Protein AF-A0A9D6BQP0-F1 (afdb_monomer)

Radius of gyration: 27.24 Å; Cα contacts (8 Å, |Δi|>4): 243; chains: 1; bounding box: 82×54×61 Å

Solvent-accessible surface area (backbone atoms only — not comparable to full-atom values): 13030 Å² total; per-residue (Å²): 131,87,81,74,85,65,54,72,86,60,89,48,56,42,40,20,53,90,52,74,87,49,50,64,29,46,50,52,30,48,48,59,53,42,71,34,94,54,38,50,67,40,84,33,81,49,87,80,37,71,16,39,50,41,82,32,53,58,87,70,52,87,66,64,72,87,48,62,61,48,67,49,75,45,68,48,78,86,73,58,31,72,69,35,32,39,38,40,36,50,47,44,93,55,88,79,50,66,56,40,48,20,45,51,44,39,29,44,47,38,43,67,74,68,48,70,73,42,91,47,84,78,38,53,41,22,85,80,80,62,82,84,54,77,83,71,62,82,35,73,66,57,49,49,55,48,35,71,68,40,63,51,71,75,59,57,55,59,73,71,66,66,94,66,80,86,68,84,77,78,83,73,83,89,75,88,81,90,84,83,89,82,86,83,89,77,92,82,90,79,89,77,88,85,79,89,83,91,81,89,79,90,130

Structure (mmCIF, N/CA/C/O backbone):
data_AF-A0A9D6BQP0-F1
#
_entry.id   AF-A0A9D6BQP0-F1
#
loop_
_atom_site.group_PDB
_atom_site.id
_atom_site.type_symbol
_atom_site.label_atom_id
_atom_site.label_alt_id
_atom_site.label_comp_id
_atom_site.label_asym_id
_atom_site.label_entity_id
_atom_site.label_seq_id
_atom_site.pdbx_PDB_ins_code
_atom_site.Cartn_x
_atom_site.Cartn_y
_atom_site.Cartn_z
_atom_site.occupancy
_atom_site.B_iso_or_equiv
_atom_site.auth_seq_id
_atom_site.auth_comp_id
_atom_site.auth_asym_id
_atom_site.auth_atom_id
_atom_site.pdbx_PDB_model_num
ATOM 1 N N . MET A 1 1 ? -21.774 -9.519 3.325 1.00 36.41 1 MET A N 1
ATOM 2 C CA . MET A 1 1 ? -21.492 -10.398 4.486 1.00 36.41 1 MET A CA 1
ATOM 3 C C . MET A 1 1 ? -21.074 -9.497 5.638 1.00 36.41 1 MET A C 1
ATOM 5 O O . MET A 1 1 ? -20.366 -8.543 5.372 1.00 36.41 1 MET A O 1
ATOM 9 N N . ARG A 1 2 ? -21.551 -9.704 6.875 1.00 36.09 2 ARG A N 1
ATOM 10 C CA . ARG A 1 2 ? -21.072 -8.901 8.017 1.00 36.09 2 ARG A CA 1
ATOM 11 C C . ARG A 1 2 ? -19.713 -9.449 8.445 1.00 36.09 2 ARG A C 1
ATOM 13 O O . ARG A 1 2 ? -19.653 -10.605 8.865 1.00 36.09 2 ARG A O 1
ATOM 20 N N . GLN A 1 3 ? -18.660 -8.651 8.298 1.00 45.66 3 GLN A N 1
ATOM 21 C CA . GLN A 1 3 ? -17.335 -8.990 8.807 1.00 45.66 3 GLN A CA 1
ATOM 22 C C . GLN A 1 3 ? -17.417 -9.154 10.331 1.00 45.66 3 GLN A C 1
ATOM 24 O O . GLN A 1 3 ? -18.102 -8.396 11.022 1.00 45.66 3 GLN A O 1
ATOM 29 N N . LYS A 1 4 ? -16.785 -10.204 10.858 1.00 39.19 4 LYS A N 1
ATOM 30 C CA . LYS A 1 4 ? -16.608 -10.343 12.305 1.00 39.19 4 LYS A CA 1
ATOM 31 C C . LYS A 1 4 ? -15.439 -9.441 12.701 1.00 39.19 4 LYS A C 1
ATOM 33 O O . LYS A 1 4 ? -14.438 -9.473 11.989 1.00 39.19 4 LYS A O 1
ATOM 38 N N . PRO A 1 5 ? -15.541 -8.674 13.799 1.00 43.59 5 PRO A N 1
ATOM 39 C CA . PRO A 1 5 ? -14.465 -7.789 14.217 1.00 43.59 5 PRO A CA 1
ATOM 40 C C . PRO A 1 5 ? -13.184 -8.602 14.418 1.00 43.59 5 PRO A C 1
ATOM 42 O O . PRO A 1 5 ? -13.159 -9.573 15.180 1.00 43.59 5 PRO A O 1
ATOM 45 N N . LEU A 1 6 ? -12.143 -8.220 13.685 1.00 45.75 6 LEU A N 1
ATOM 46 C CA . LEU A 1 6 ? -10.784 -8.688 13.900 1.00 45.75 6 LEU A CA 1
ATOM 47 C C . LEU A 1 6 ? -10.300 -8.087 15.215 1.00 45.75 6 LEU A C 1
ATOM 49 O O . LEU A 1 6 ? -10.190 -6.872 15.354 1.00 45.75 6 LEU A O 1
ATOM 53 N N . TYR A 1 7 ? -10.043 -8.939 16.203 1.00 45.56 7 TYR A N 1
ATOM 54 C CA . TYR A 1 7 ? -9.467 -8.489 17.462 1.00 45.56 7 TYR A CA 1
ATOM 55 C C . TYR A 1 7 ? -7.961 -8.337 17.268 1.00 45.56 7 TYR A C 1
ATOM 57 O O . TYR A 1 7 ? -7.192 -9.294 17.385 1.00 45.56 7 TYR A O 1
ATOM 65 N N . TRP A 1 8 ? -7.551 -7.114 16.952 1.00 47.66 8 TRP A N 1
ATOM 66 C CA . TRP A 1 8 ? -6.160 -6.695 16.968 1.00 47.66 8 TRP A CA 1
ATOM 67 C C . TRP A 1 8 ? -5.658 -6.702 18.413 1.00 47.66 8 TRP A C 1
ATOM 69 O O . TRP A 1 8 ? -5.859 -5.760 19.171 1.00 47.66 8 TRP A O 1
ATOM 79 N N . ALA A 1 9 ? -5.014 -7.796 18.826 1.00 40.88 9 ALA A N 1
ATOM 80 C CA . ALA A 1 9 ? -4.369 -7.878 20.139 1.00 40.88 9 ALA A CA 1
ATOM 81 C C . ALA A 1 9 ? -3.127 -6.967 20.242 1.00 40.88 9 ALA A C 1
ATOM 83 O O . ALA A 1 9 ? -2.584 -6.775 21.330 1.00 40.88 9 ALA A O 1
ATOM 84 N N . GLN A 1 10 ? -2.667 -6.415 19.116 1.00 44.94 10 GLN A N 1
ATOM 85 C CA . GLN A 1 10 ? -1.443 -5.639 19.020 1.00 44.94 10 GLN A CA 1
ATOM 86 C C . GLN A 1 10 ? -1.770 -4.186 18.661 1.00 44.94 10 GLN A C 1
ATOM 88 O O . GLN A 1 10 ? -2.203 -3.895 17.553 1.00 44.94 10 GLN A O 1
ATOM 93 N N . GLN A 1 11 ? -1.515 -3.274 19.602 1.00 51.38 11 GLN A N 1
ATOM 94 C CA . GLN A 1 11 ? -1.725 -1.821 19.465 1.00 51.38 11 GLN A CA 1
ATOM 95 C C . GLN A 1 11 ? -0.780 -1.147 18.448 1.00 51.38 11 GLN A C 1
ATOM 97 O O . GLN A 1 11 ? -0.804 0.066 18.282 1.00 51.38 11 GLN A O 1
ATOM 102 N N . SER A 1 12 ? 0.089 -1.912 17.785 1.00 57.22 12 SER A N 1
ATOM 103 C CA . SER A 1 12 ? 0.975 -1.409 16.738 1.00 57.22 12 SER A CA 1
ATOM 104 C C . SER A 1 12 ? 1.341 -2.528 15.772 1.00 57.22 12 SER A C 1
ATOM 106 O O . SER A 1 12 ? 1.906 -3.542 16.191 1.00 57.22 12 SER A O 1
ATOM 108 N N . VAL A 1 13 ? 1.085 -2.329 14.483 1.00 59.66 13 VAL A N 1
ATOM 109 C CA . VAL A 1 13 ? 1.572 -3.227 13.432 1.00 59.66 13 VAL A CA 1
ATOM 110 C C . VAL A 1 13 ? 2.983 -2.793 13.066 1.00 59.66 13 VAL A C 1
ATOM 112 O O . VAL A 1 13 ? 3.171 -1.702 12.533 1.00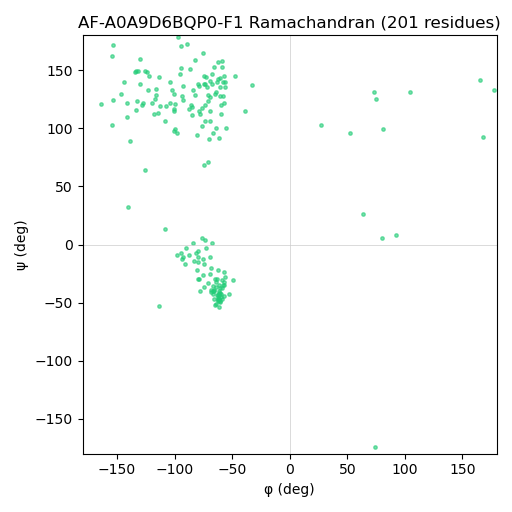 59.66 13 VAL A O 1
ATOM 115 N N . GLY A 1 14 ? 3.965 -3.633 13.401 1.00 62.97 14 GLY A N 1
ATOM 116 C CA . GLY A 1 14 ? 5.339 -3.490 12.927 1.00 62.97 14 GLY A CA 1
ATOM 117 C C . GLY A 1 14 ? 5.477 -4.034 11.515 1.00 62.97 14 GLY A C 1
ATOM 118 O O . GLY A 1 14 ? 4.909 -5.083 11.251 1.00 62.97 14 GLY A O 1
ATOM 119 N N . ILE A 1 15 ? 6.200 -3.369 10.613 1.00 68.50 15 ILE A N 1
ATOM 120 C CA . ILE A 1 15 ? 6.499 -3.887 9.265 1.00 68.50 15 ILE A CA 1
ATOM 121 C C . ILE A 1 15 ? 7.999 -3.768 9.018 1.00 68.50 15 ILE A C 1
ATOM 123 O O . ILE A 1 15 ? 8.577 -2.744 9.369 1.00 68.50 15 ILE A O 1
ATOM 127 N N . ALA A 1 16 ? 8.609 -4.795 8.420 1.00 68.12 16 ALA A N 1
ATOM 128 C CA . ALA A 1 16 ? 10.025 -4.807 8.061 1.00 68.12 16 ALA A CA 1
ATOM 129 C C . ALA A 1 16 ? 10.243 -5.091 6.568 1.00 68.12 16 ALA A C 1
ATOM 131 O O . ALA A 1 16 ? 9.507 -5.858 5.941 1.00 68.12 16 ALA A O 1
ATOM 132 N N . THR A 1 17 ? 11.307 -4.507 6.018 1.00 71.81 17 THR A N 1
ATOM 133 C CA . THR A 1 17 ? 11.851 -4.840 4.696 1.00 71.81 17 THR A CA 1
ATOM 134 C C . THR A 1 17 ? 13.373 -4.749 4.720 1.00 71.81 17 THR A C 1
ATOM 136 O O . THR A 1 17 ? 13.948 -3.842 5.326 1.00 71.81 17 THR A O 1
ATOM 139 N N . GLU A 1 18 ? 14.027 -5.695 4.052 1.00 75.19 18 GLU A N 1
ATOM 140 C CA . GLU A 1 18 ? 15.486 -5.735 3.893 1.00 75.19 18 GLU A CA 1
ATOM 141 C C . GLU A 1 18 ? 15.942 -5.075 2.581 1.00 75.19 18 GLU A C 1
ATOM 143 O O . GLU A 1 18 ? 17.135 -4.890 2.361 1.00 75.19 18 GLU A O 1
ATOM 148 N N . GLN A 1 19 ? 15.004 -4.695 1.709 1.00 81.94 19 GLN A N 1
ATOM 149 C CA . GLN A 1 19 ? 15.291 -4.198 0.365 1.00 81.94 19 GLN A CA 1
ATOM 150 C C . GLN A 1 19 ? 15.216 -2.673 0.335 1.00 81.94 19 GLN A C 1
ATOM 152 O O . GLN A 1 19 ? 14.153 -2.091 0.556 1.00 81.94 19 GLN A O 1
ATOM 157 N N . ASP A 1 20 ? 16.347 -2.028 0.044 1.00 85.62 20 ASP A N 1
ATOM 158 C CA . ASP A 1 20 ? 16.484 -0.567 0.092 1.00 85.62 20 ASP A CA 1
ATOM 159 C C . ASP A 1 20 ? 15.492 0.165 -0.822 1.00 85.62 20 ASP A C 1
ATOM 161 O O . ASP A 1 20 ? 14.954 1.202 -0.434 1.00 85.62 20 ASP A O 1
ATOM 165 N N . GLU A 1 21 ? 15.178 -0.417 -1.984 1.00 89.31 21 GLU A N 1
ATOM 166 C CA . GLU A 1 21 ? 14.228 0.125 -2.966 1.00 89.31 21 GLU A CA 1
ATOM 167 C C . GLU A 1 21 ? 12.819 0.330 -2.389 1.00 89.31 21 GLU A C 1
ATOM 169 O O . GLU A 1 21 ? 12.116 1.258 -2.782 1.00 89.31 21 GLU A O 1
ATOM 174 N N . LEU A 1 22 ? 12.415 -0.499 -1.420 1.00 91.56 22 LEU A N 1
ATOM 175 C CA . LEU A 1 22 ? 11.091 -0.426 -0.809 1.00 91.56 22 LEU A CA 1
ATOM 176 C C . LEU A 1 22 ? 11.045 0.480 0.420 1.00 91.56 22 LEU A C 1
ATOM 178 O O . LEU A 1 22 ? 9.959 0.879 0.825 1.00 91.56 22 LEU A O 1
ATOM 182 N N . LYS A 1 23 ? 12.187 0.828 1.028 1.00 91.19 23 LYS A N 1
ATOM 183 C CA . LYS A 1 23 ? 12.209 1.539 2.318 1.00 91.19 23 LYS A CA 1
ATOM 184 C C . LYS A 1 23 ? 11.525 2.901 2.237 1.00 91.19 23 LYS A C 1
ATOM 186 O O . LYS A 1 23 ? 10.624 3.191 3.019 1.00 91.19 23 LYS A O 1
ATOM 191 N N . ALA A 1 24 ? 11.946 3.732 1.290 1.00 94.06 24 ALA A N 1
ATOM 192 C CA . ALA A 1 24 ? 11.405 5.077 1.138 1.00 94.06 24 ALA A CA 1
ATOM 193 C C . ALA A 1 24 ? 9.902 5.092 0.772 1.00 94.06 24 ALA A C 1
ATOM 195 O O . ALA A 1 24 ? 9.149 5.754 1.488 1.00 94.06 24 ALA A O 1
ATOM 196 N N . PRO A 1 25 ? 9.419 4.360 -0.256 1.00 95.88 25 PRO A N 1
ATOM 197 C CA . PRO A 1 25 ? 7.989 4.349 -0.577 1.00 95.88 25 PRO A CA 1
ATOM 198 C C . PRO A 1 25 ? 7.136 3.693 0.521 1.00 95.88 25 PRO A C 1
ATOM 200 O O . PRO A 1 25 ? 6.051 4.190 0.814 1.00 95.88 25 PRO A O 1
ATOM 203 N N . LEU A 1 26 ? 7.633 2.644 1.193 1.00 94.00 26 LEU A N 1
ATOM 204 C CA . LEU A 1 26 ? 6.944 2.032 2.335 1.00 94.00 26 LEU A CA 1
ATOM 205 C C . LEU A 1 26 ? 6.790 3.013 3.499 1.00 94.00 26 LEU A C 1
ATOM 207 O O . LEU A 1 26 ? 5.727 3.077 4.109 1.00 94.00 26 LEU A O 1
ATOM 211 N N . TRP A 1 27 ? 7.841 3.778 3.809 1.00 93.31 27 TRP A N 1
ATOM 212 C CA . TRP A 1 27 ? 7.778 4.802 4.849 1.00 93.31 27 TRP A CA 1
ATOM 213 C C . TRP A 1 27 ? 6.690 5.833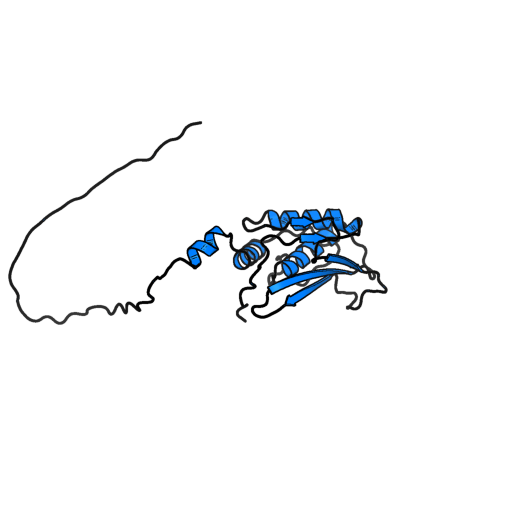 4.546 1.00 93.31 27 TRP A C 1
ATOM 215 O O . TRP A 1 27 ? 5.884 6.115 5.428 1.00 93.31 27 TRP A O 1
ATOM 225 N N . VAL A 1 28 ? 6.628 6.347 3.312 1.00 95.81 28 VAL A N 1
ATOM 226 C CA . VAL A 1 28 ? 5.592 7.312 2.904 1.00 95.81 28 VAL A CA 1
ATOM 227 C C . VAL A 1 28 ? 4.196 6.703 3.024 1.00 95.81 28 VAL A C 1
ATOM 229 O O . VAL A 1 28 ? 3.331 7.307 3.647 1.00 95.81 28 VAL A O 1
ATOM 232 N N . ALA A 1 29 ? 3.990 5.482 2.526 1.00 95.69 29 ALA A N 1
ATOM 233 C CA . ALA A 1 29 ? 2.699 4.805 2.627 1.00 95.69 29 ALA A CA 1
ATOM 234 C C . ALA A 1 29 ? 2.252 4.588 4.091 1.00 95.69 29 ALA A C 1
ATOM 236 O O . ALA A 1 29 ? 1.079 4.752 4.419 1.00 95.69 29 ALA A O 1
ATOM 237 N N . ILE A 1 30 ? 3.186 4.275 4.997 1.00 92.44 30 ILE A N 1
ATOM 238 C CA . ILE A 1 30 ? 2.909 4.183 6.439 1.00 92.44 30 ILE A CA 1
ATOM 239 C C . ILE A 1 30 ? 2.548 5.545 7.035 1.00 92.44 30 ILE A C 1
ATOM 241 O O . ILE A 1 30 ? 1.662 5.608 7.886 1.00 92.44 30 ILE A O 1
ATOM 245 N N . GLN A 1 31 ? 3.224 6.624 6.623 1.00 94.25 31 GLN A N 1
ATOM 246 C CA . GLN A 1 31 ? 2.888 7.965 7.104 1.00 94.25 31 GLN A CA 1
ATOM 247 C C . GLN A 1 31 ? 1.451 8.337 6.741 1.00 94.25 31 GLN A C 1
ATOM 249 O O . GLN A 1 31 ? 0.741 8.816 7.614 1.00 94.25 31 GLN A O 1
ATOM 254 N N . GLU A 1 32 ? 0.979 8.026 5.532 1.00 95.62 32 GLU A N 1
ATOM 255 C CA . GLU A 1 32 ? -0.407 8.330 5.147 1.00 95.62 32 GLU A CA 1
ATOM 256 C C . GLU A 1 32 ? -1.443 7.623 6.027 1.00 95.62 32 GLU A C 1
ATOM 258 O O . GLU A 1 32 ? -2.402 8.243 6.484 1.00 95.62 32 GLU A O 1
ATOM 263 N N . TRP A 1 33 ? -1.231 6.343 6.338 1.00 94.75 33 TRP A N 1
ATOM 264 C CA . TRP A 1 33 ? -2.090 5.621 7.282 1.00 94.75 33 TRP A CA 1
ATOM 265 C C . TRP A 1 33 ? -2.004 6.178 8.712 1.00 94.75 33 TRP A C 1
ATOM 267 O O . TRP A 1 33 ? -2.986 6.129 9.451 1.00 94.75 33 TRP A O 1
ATOM 277 N N . ASN A 1 34 ? -0.861 6.746 9.101 1.00 92.38 34 ASN A N 1
ATOM 278 C CA . ASN A 1 34 ? -0.678 7.419 10.390 1.00 92.38 34 ASN A CA 1
ATOM 279 C C . ASN A 1 34 ? -1.233 8.850 10.438 1.00 92.38 34 ASN A C 1
ATOM 281 O O . ASN A 1 34 ? -1.393 9.393 11.527 1.00 92.38 34 ASN A O 1
ATOM 285 N N . GLU A 1 35 ? -1.544 9.464 9.296 1.00 93.94 35 GLU A N 1
ATOM 286 C CA . GLU A 1 35 ? -2.285 10.729 9.245 1.00 93.94 35 GLU A CA 1
ATOM 287 C C . GLU A 1 35 ? -3.780 10.537 9.535 1.00 93.94 35 GLU A C 1
ATOM 289 O O . GLU A 1 35 ? -4.505 11.511 9.746 1.00 93.94 35 GLU A O 1
ATOM 294 N N . VAL A 1 36 ? -4.273 9.296 9.536 1.00 92.81 36 VAL A N 1
ATOM 295 C CA . VAL A 1 36 ? -5.626 8.980 9.999 1.00 92.81 36 VAL A CA 1
ATOM 296 C C . VAL A 1 36 ? -5.665 9.070 11.526 1.00 92.81 36 VAL A C 1
ATOM 298 O O . VAL A 1 36 ? -4.756 8.595 12.195 1.00 92.81 36 VAL A O 1
ATOM 301 N N . GLU A 1 37 ? -6.722 9.647 12.102 1.00 89.50 37 GLU A N 1
ATOM 302 C CA . GLU A 1 37 ? -6.823 9.893 13.554 1.00 89.50 37 GLU A CA 1
ATOM 303 C C . GLU A 1 37 ? -6.681 8.616 14.406 1.00 89.50 37 GLU A C 1
ATOM 305 O O . GLU A 1 37 ? -6.093 8.639 15.487 1.00 89.50 37 GLU A O 1
ATOM 310 N N . CYS A 1 38 ? -7.177 7.484 13.902 1.00 85.69 38 CYS A N 1
ATOM 311 C CA . CYS A 1 38 ? -7.032 6.164 14.520 1.00 85.69 38 CYS A CA 1
ATOM 312 C C . CYS A 1 38 ? -5.705 5.448 14.182 1.00 85.69 38 CYS A C 1
ATOM 314 O O . CYS A 1 38 ? -5.485 4.317 14.616 1.00 85.69 38 CYS A O 1
ATOM 316 N N . GLY A 1 39 ? -4.825 6.090 13.410 1.00 79.56 39 GLY A N 1
ATOM 317 C CA . GLY A 1 39 ? -3.585 5.536 12.879 1.00 79.56 39 GLY A CA 1
ATOM 318 C C . GLY A 1 39 ? -2.500 5.318 13.919 1.00 79.56 39 GLY A C 1
ATOM 319 O O . GLY A 1 39 ? -2.086 6.239 14.621 1.00 79.56 39 GLY A O 1
ATOM 320 N N . GLN A 1 40 ? -2.023 4.074 14.017 1.00 80.25 40 GLN A N 1
ATOM 321 C CA . GLN A 1 40 ? -0.968 3.672 14.961 1.00 80.25 40 GLN A CA 1
ATOM 322 C C . GLN A 1 40 ? 0.029 2.668 14.351 1.00 80.25 40 GLN A C 1
ATOM 324 O O . GLN A 1 40 ? 0.579 1.805 15.047 1.00 80.25 40 GLN A O 1
ATOM 329 N N . LEU A 1 41 ? 0.289 2.760 13.044 1.00 79.38 41 LEU A N 1
ATOM 330 C CA . LEU A 1 41 ? 1.314 1.955 12.383 1.00 79.38 41 LEU A CA 1
ATOM 331 C C . LEU A 1 41 ? 2.712 2.352 12.862 1.00 79.38 41 LEU A C 1
ATOM 333 O O . LEU A 1 41 ? 3.058 3.531 12.970 1.00 79.38 41 LEU A O 1
ATOM 337 N N . ARG A 1 42 ? 3.562 1.351 13.100 1.00 74.75 42 ARG A N 1
ATOM 338 C CA . ARG A 1 42 ? 4.968 1.566 13.449 1.00 74.75 42 ARG A CA 1
ATOM 339 C C . ARG A 1 42 ? 5.846 0.841 12.455 1.00 74.75 42 ARG A C 1
ATOM 341 O O . ARG A 1 42 ? 5.638 -0.327 12.163 1.00 74.75 42 ARG A O 1
ATOM 348 N N . LEU A 1 43 ? 6.870 1.514 11.954 1.00 70.44 43 LEU A N 1
ATOM 349 C CA . LEU A 1 43 ? 7.843 0.857 11.098 1.00 70.44 43 LEU A CA 1
ATOM 350 C C . LEU A 1 43 ? 9.019 0.370 11.937 1.00 70.44 43 LEU A C 1
ATOM 352 O O . LEU A 1 43 ? 9.603 1.136 12.704 1.00 70.44 43 LEU A O 1
ATOM 356 N N . HIS A 1 44 ? 9.351 -0.908 11.782 1.00 71.00 44 HIS A N 1
ATOM 357 C CA . HIS A 1 44 ? 10.486 -1.532 12.442 1.00 71.00 44 HIS A CA 1
ATOM 358 C C . HIS A 1 44 ? 11.441 -2.015 11.359 1.00 71.00 44 HIS A C 1
ATOM 360 O O . HIS A 1 44 ? 11.137 -2.921 10.594 1.00 71.00 44 HIS A O 1
ATOM 366 N N . TRP A 1 45 ? 12.608 -1.388 11.279 1.00 66.62 45 TRP A N 1
ATOM 367 C CA . TRP A 1 45 ? 13.625 -1.762 10.295 1.00 66.62 45 TRP A CA 1
ATOM 368 C C . TRP A 1 45 ? 14.436 -2.993 10.700 1.00 66.62 45 TRP A C 1
ATOM 370 O O . TRP A 1 45 ? 15.279 -3.451 9.932 1.00 66.62 45 TRP A O 1
ATOM 380 N N . ASP A 1 46 ? 14.217 -3.510 11.907 1.00 67.62 46 ASP A N 1
ATOM 381 C CA . ASP A 1 46 ? 14.835 -4.745 12.358 1.00 67.62 46 ASP A CA 1
ATOM 382 C C . ASP A 1 46 ? 14.065 -5.978 11.854 1.00 67.62 46 ASP A C 1
ATOM 384 O O . ASP A 1 46 ? 12.892 -5.936 11.482 1.00 67.62 46 ASP A O 1
ATOM 388 N N . SER A 1 47 ? 14.750 -7.118 11.825 1.00 63.84 47 SER A N 1
ATOM 389 C CA . SER A 1 47 ? 14.186 -8.390 11.368 1.00 63.84 47 SER A CA 1
ATOM 390 C C . SER A 1 47 ? 13.198 -9.019 12.360 1.00 63.84 47 SER A C 1
ATOM 392 O O . SER A 1 47 ? 12.723 -10.130 12.102 1.00 63.84 47 SER A O 1
ATOM 394 N N . ALA A 1 48 ? 12.890 -8.341 13.475 1.00 68.81 48 ALA A N 1
ATOM 395 C CA . ALA A 1 48 ? 12.041 -8.862 14.542 1.00 68.81 48 ALA A CA 1
ATOM 396 C C . ALA A 1 48 ? 10.542 -8.691 14.249 1.00 68.81 48 ALA A C 1
ATOM 398 O O . ALA A 1 48 ? 9.722 -9.339 14.900 1.00 68.81 48 ALA A O 1
ATOM 399 N N . SER A 1 49 ? 10.173 -7.873 13.257 1.00 75.88 49 SER A N 1
ATOM 400 C CA . SER A 1 49 ? 8.788 -7.793 12.796 1.00 75.88 49 SER A CA 1
ATOM 401 C C . SER A 1 49 ? 8.333 -9.115 12.174 1.00 75.88 49 SER A C 1
ATOM 403 O O . SER A 1 49 ? 8.980 -9.666 11.275 1.00 75.88 49 SER A O 1
ATOM 405 N N . GLU A 1 50 ? 7.176 -9.609 12.617 1.00 81.50 50 GLU A N 1
ATOM 406 C CA . GLU A 1 50 ? 6.531 -10.748 11.969 1.00 81.50 50 GLU A CA 1
ATOM 407 C C . GLU A 1 50 ? 5.871 -10.341 10.640 1.00 81.50 50 GLU A C 1
ATOM 409 O O . GLU A 1 50 ? 5.785 -11.181 9.744 1.00 81.50 50 GLU A O 1
ATOM 414 N N . ASN A 1 51 ? 5.476 -9.067 10.466 1.00 85.88 51 ASN A N 1
ATOM 415 C CA . ASN A 1 51 ? 4.996 -8.577 9.172 1.00 85.88 51 ASN A CA 1
ATOM 416 C C . ASN A 1 51 ? 6.163 -8.172 8.270 1.00 85.88 51 ASN A C 1
ATOM 418 O O . ASN A 1 51 ? 7.068 -7.445 8.703 1.00 85.88 51 ASN A O 1
ATOM 422 N N . ARG A 1 52 ? 6.125 -8.615 7.012 1.00 88.88 52 ARG A N 1
ATOM 423 C CA . ARG A 1 52 ? 7.228 -8.453 6.057 1.00 88.88 52 ARG A CA 1
ATOM 424 C C . ARG A 1 52 ? 6.759 -7.919 4.718 1.00 88.88 52 ARG A C 1
ATOM 426 O O . ARG A 1 52 ? 5.663 -8.239 4.272 1.00 88.88 52 ARG A O 1
ATOM 433 N N . VAL A 1 53 ? 7.632 -7.170 4.056 1.00 92.00 53 VAL A N 1
ATOM 434 C CA . VAL A 1 53 ? 7.482 -6.797 2.647 1.00 92.00 53 VAL A CA 1
ATOM 435 C C . VAL A 1 53 ? 8.628 -7.412 1.852 1.00 92.00 53 VAL A C 1
ATOM 437 O O . VAL A 1 53 ? 9.794 -7.269 2.220 1.00 92.00 53 VAL A O 1
ATOM 440 N N . HIS A 1 54 ? 8.291 -8.107 0.770 1.00 92.75 54 HIS A N 1
ATOM 441 C CA . HIS A 1 54 ? 9.234 -8.773 -0.114 1.00 92.75 54 HIS A CA 1
ATOM 442 C C . HIS A 1 54 ? 9.003 -8.375 -1.563 1.00 92.75 54 HIS A C 1
ATOM 444 O O . HIS A 1 54 ? 7.976 -8.682 -2.157 1.00 92.75 54 HIS A O 1
ATOM 450 N N . LEU A 1 55 ? 10.019 -7.797 -2.172 1.00 93.00 55 LEU A N 1
ATOM 451 C CA . LEU A 1 55 ? 10.167 -7.691 -3.608 1.00 93.00 55 LEU A CA 1
ATOM 452 C C . LEU A 1 55 ? 10.552 -9.067 -4.158 1.00 93.00 55 LEU A C 1
ATOM 454 O O . LEU A 1 55 ? 11.550 -9.658 -3.732 1.00 93.00 55 LEU A O 1
ATOM 458 N N . ARG A 1 56 ? 9.717 -9.611 -5.041 1.00 94.31 56 ARG A N 1
ATOM 459 C CA . ARG A 1 56 ? 9.871 -10.949 -5.613 1.00 94.31 56 ARG A CA 1
ATOM 460 C C . ARG A 1 56 ? 10.473 -10.864 -7.001 1.00 94.31 56 ARG A C 1
ATOM 462 O O . ARG A 1 56 ? 9.958 -10.152 -7.865 1.00 94.31 56 ARG A O 1
ATOM 469 N N . SER A 1 57 ? 11.521 -11.656 -7.217 1.00 91.44 57 SER A N 1
ATOM 470 C CA . SER A 1 57 ? 12.146 -11.775 -8.527 1.00 91.44 57 SER A CA 1
ATOM 471 C C . SER A 1 57 ? 11.152 -12.337 -9.559 1.00 91.44 57 SER A C 1
ATOM 473 O O . SER A 1 57 ? 10.212 -13.055 -9.194 1.00 91.44 57 SER A O 1
ATOM 475 N N . PRO A 1 58 ? 11.368 -12.097 -10.864 1.00 90.69 58 PRO A N 1
ATOM 476 C CA . PRO A 1 58 ? 10.524 -12.665 -11.916 1.00 90.69 58 PRO A CA 1
ATOM 477 C C . PRO A 1 58 ? 10.407 -14.198 -11.893 1.00 90.69 58 PRO A C 1
ATOM 479 O O . PRO A 1 58 ? 9.404 -14.738 -12.366 1.00 90.69 58 PRO A O 1
ATOM 482 N N . ALA A 1 59 ? 11.426 -14.891 -11.374 1.00 92.94 59 ALA A N 1
ATOM 483 C CA . ALA A 1 59 ? 11.455 -16.347 -11.262 1.00 92.94 59 ALA A CA 1
ATOM 484 C C . ALA A 1 59 ? 10.652 -16.863 -10.055 1.00 92.94 59 ALA A C 1
ATOM 486 O O . ALA A 1 59 ? 10.091 -17.954 -10.125 1.00 92.94 59 ALA A O 1
ATOM 487 N N . ASP A 1 60 ? 10.556 -16.065 -8.988 1.00 93.50 60 ASP A N 1
ATOM 488 C CA . ASP A 1 60 ? 9.888 -16.441 -7.736 1.00 93.50 60 ASP A CA 1
ATOM 489 C C . ASP A 1 60 ? 8.411 -16.011 -7.690 1.00 93.50 60 ASP A C 1
ATOM 491 O O . ASP A 1 60 ? 7.661 -16.418 -6.799 1.00 93.50 60 ASP A O 1
ATOM 495 N N . TRP A 1 61 ? 7.963 -15.186 -8.645 1.00 94.75 61 TRP A N 1
ATOM 496 C CA . TRP A 1 61 ? 6.571 -14.747 -8.726 1.00 94.75 61 TRP A CA 1
ATOM 497 C C . TRP A 1 61 ? 5.645 -15.866 -9.222 1.00 94.75 61 TRP A C 1
ATOM 499 O O . TRP A 1 61 ? 5.617 -16.208 -10.407 1.00 94.75 61 TRP A O 1
ATOM 509 N N . LYS A 1 62 ? 4.852 -16.417 -8.297 1.00 95.69 62 LYS A N 1
ATOM 510 C CA . LYS A 1 62 ? 3.945 -17.555 -8.536 1.00 95.69 62 LYS A CA 1
ATOM 511 C C . LYS A 1 62 ? 2.548 -17.179 -9.043 1.00 95.69 62 LYS A C 1
ATOM 513 O O . LYS A 1 62 ? 1.772 -18.069 -9.385 1.00 95.69 62 LYS A O 1
ATOM 518 N N . TYR A 1 63 ? 2.203 -15.893 -9.052 1.00 94.94 63 TYR A N 1
ATOM 519 C CA . TYR A 1 63 ? 0.887 -15.415 -9.480 1.00 94.94 63 TYR A CA 1
ATOM 520 C C . TYR A 1 63 ? 0.909 -14.945 -10.943 1.00 94.94 63 TYR A C 1
ATOM 522 O O . TYR A 1 63 ? 1.940 -14.973 -11.619 1.00 94.94 63 TYR A O 1
ATOM 530 N N . SER A 1 64 ? -0.248 -14.512 -11.453 1.00 94.88 64 SER A N 1
ATOM 531 C CA . SER A 1 64 ? -0.324 -13.891 -12.780 1.00 94.88 64 SER A CA 1
ATOM 532 C C . SER A 1 64 ? 0.598 -12.669 -12.860 1.00 94.88 64 SER A C 1
ATOM 534 O O . SER A 1 64 ? 0.745 -11.927 -11.889 1.00 94.88 64 SER A O 1
ATOM 536 N N . GLN A 1 65 ? 1.197 -12.432 -14.031 1.00 93.38 65 GLN A N 1
ATOM 537 C CA . GLN A 1 65 ? 2.071 -11.274 -14.262 1.00 93.38 65 GLN A CA 1
ATOM 538 C C . GLN A 1 65 ? 1.338 -9.929 -14.112 1.00 93.38 65 GLN A C 1
ATOM 540 O O . GLN A 1 65 ? 1.977 -8.921 -13.839 1.00 93.38 65 GLN A O 1
ATOM 545 N N . ASN A 1 66 ? 0.007 -9.929 -14.254 1.00 93.44 66 ASN A N 1
ATOM 546 C CA . ASN A 1 66 ? -0.828 -8.733 -14.120 1.00 93.44 66 ASN A CA 1
ATOM 547 C C . ASN A 1 66 ? -1.141 -8.381 -12.654 1.00 93.44 66 ASN A C 1
ATOM 549 O O . ASN A 1 66 ? -1.749 -7.351 -12.400 1.00 93.44 66 ASN A O 1
ATOM 553 N N . VAL A 1 67 ? -0.773 -9.238 -11.697 1.00 95.75 67 VAL A N 1
ATOM 554 C CA . VAL A 1 67 ? -0.915 -8.950 -10.264 1.00 95.75 67 VAL A CA 1
ATOM 555 C C . VAL A 1 67 ? 0.315 -8.161 -9.825 1.00 95.75 67 VAL A C 1
ATOM 557 O O . VAL A 1 67 ? 1.434 -8.657 -9.959 1.00 95.75 67 VAL A O 1
ATOM 560 N N . LEU A 1 68 ? 0.112 -6.934 -9.346 1.00 96.62 68 LEU A N 1
ATOM 561 C CA . LEU A 1 68 ? 1.197 -6.023 -8.960 1.00 96.62 68 LEU A CA 1
ATOM 562 C C . LEU A 1 68 ? 1.792 -6.376 -7.592 1.00 96.62 68 LEU A C 1
ATOM 564 O O . LEU A 1 68 ? 3.011 -6.350 -7.423 1.00 96.62 68 LEU A O 1
ATOM 568 N N . ALA A 1 69 ? 0.942 -6.750 -6.640 1.00 97.44 69 ALA A N 1
ATOM 569 C CA . ALA A 1 69 ? 1.346 -7.244 -5.336 1.00 97.44 69 ALA A CA 1
ATOM 570 C C . ALA A 1 69 ? 0.282 -8.178 -4.739 1.00 97.44 69 ALA A C 1
ATOM 572 O O . ALA A 1 69 ? -0.780 -8.398 -5.323 1.00 97.44 69 ALA A O 1
ATOM 573 N N . MET A 1 70 ? 0.630 -8.817 -3.627 1.00 96.81 70 MET A N 1
ATOM 574 C CA . MET A 1 70 ? -0.250 -9.711 -2.886 1.00 96.81 70 MET A CA 1
ATOM 575 C C . MET A 1 70 ? 0.048 -9.615 -1.395 1.00 96.81 70 MET A C 1
ATOM 577 O O . MET A 1 70 ? 1.187 -9.839 -0.980 1.00 96.81 70 MET A O 1
ATOM 581 N N . THR A 1 71 ? -0.988 -9.410 -0.588 1.00 96.19 71 THR A N 1
ATOM 582 C CA . THR A 1 71 ? -0.908 -9.527 0.870 1.00 96.19 71 THR A CA 1
ATOM 583 C C . THR A 1 71 ? -1.451 -10.871 1.343 1.00 96.19 71 THR A C 1
ATOM 585 O O . THR A 1 71 ? -2.615 -11.207 1.143 1.00 96.19 71 THR A O 1
ATOM 588 N N . THR A 1 72 ? -0.613 -11.649 2.026 1.00 94.06 72 THR A N 1
ATOM 589 C CA . THR A 1 72 ? -1.024 -12.877 2.720 1.00 94.06 72 THR A CA 1
ATOM 590 C C . THR A 1 72 ? -1.090 -12.617 4.215 1.00 94.06 72 THR A C 1
ATOM 592 O O . THR A 1 72 ? -0.074 -12.267 4.806 1.00 94.06 72 THR A O 1
ATOM 595 N N . GLN A 1 73 ? -2.248 -12.835 4.834 1.00 89.50 73 GLN A N 1
ATOM 596 C CA . GLN A 1 73 ? -2.442 -12.697 6.280 1.00 89.50 73 GLN A CA 1
ATOM 597 C C . GLN A 1 73 ? -2.503 -14.075 6.947 1.00 89.50 73 GLN A C 1
ATOM 599 O O . GLN A 1 73 ? -3.118 -15.003 6.417 1.00 89.50 73 GLN A O 1
ATOM 604 N N . VAL A 1 74 ? -1.880 -14.212 8.118 1.00 85.88 74 VAL A N 1
ATOM 605 C CA . VAL A 1 74 ? -1.898 -15.438 8.922 1.00 85.88 74 VAL A CA 1
ATOM 606 C C . VAL A 1 74 ? -2.570 -15.166 10.264 1.00 85.88 74 VAL A C 1
ATOM 608 O O . VAL A 1 74 ? -2.144 -14.310 11.045 1.00 85.88 74 VAL A O 1
ATOM 611 N N . TYR A 1 75 ? -3.594 -15.967 10.554 1.00 81.75 75 TYR A N 1
ATOM 612 C CA . TYR A 1 75 ? -4.358 -15.923 11.799 1.00 81.75 75 TYR A CA 1
ATOM 613 C C . TYR A 1 75 ? -4.135 -17.196 12.617 1.00 81.75 75 TYR A C 1
ATOM 615 O O . TYR A 1 75 ? -4.064 -18.292 12.057 1.00 81.75 75 TYR A O 1
ATOM 623 N N . PHE A 1 76 ? -4.089 -17.070 13.946 1.00 72.81 76 PHE A N 1
ATOM 624 C CA . PHE A 1 76 ? -4.017 -18.210 14.865 1.00 72.81 76 PHE A CA 1
ATOM 625 C C . PHE A 1 76 ? -5.188 -18.223 15.855 1.00 72.81 76 PHE A C 1
ATOM 627 O O . PHE A 1 76 ? -5.619 -17.184 16.350 1.00 72.81 76 PHE A O 1
ATOM 634 N N . GLY A 1 77 ? -5.647 -19.432 16.193 1.00 61.59 77 GLY A N 1
ATOM 635 C CA . GLY A 1 77 ? -6.561 -19.678 17.311 1.00 61.59 77 GLY A CA 1
ATOM 636 C C . GLY A 1 77 ? -8.018 -19.250 17.099 1.00 61.59 77 GLY A C 1
ATOM 637 O O . GLY A 1 77 ? -8.438 -18.860 16.011 1.00 61.59 77 GLY A O 1
ATOM 638 N N . ASN A 1 78 ? -8.793 -19.386 18.177 1.00 49.19 78 ASN A N 1
ATOM 639 C CA . ASN A 1 78 ? -10.168 -18.912 18.315 1.00 49.19 78 ASN A CA 1
ATOM 640 C C . ASN A 1 78 ? -10.255 -18.070 19.607 1.00 49.19 78 ASN A C 1
ATOM 642 O O . ASN A 1 78 ? -9.957 -18.626 20.669 1.00 49.19 78 ASN A O 1
ATOM 646 N N . PRO A 1 79 ? -10.658 -16.785 19.562 1.00 60.03 79 PRO A N 1
ATOM 647 C CA . PRO A 1 79 ? -10.984 -15.990 18.368 1.00 60.03 79 PRO A CA 1
ATOM 648 C C . PRO A 1 79 ? -9.746 -15.759 17.485 1.00 60.03 79 PRO A C 1
ATOM 650 O O . PRO A 1 79 ? -8.632 -15.809 17.989 1.00 60.03 79 PRO A O 1
ATOM 653 N N . HIS A 1 80 ? -9.934 -15.568 16.173 1.00 58.66 80 HIS A N 1
ATOM 654 C CA . HIS A 1 80 ? -8.852 -15.351 15.202 1.00 58.66 80 HIS A CA 1
ATOM 655 C C . HIS A 1 80 ? -7.975 -14.163 15.619 1.00 58.66 80 HIS A C 1
ATOM 657 O O . HIS A 1 80 ? -8.352 -13.011 15.412 1.00 58.66 80 HIS A O 1
ATOM 663 N N . ILE A 1 81 ? -6.814 -14.440 16.213 1.00 61.38 81 ILE A N 1
ATOM 664 C CA . ILE A 1 81 ? -5.830 -13.414 16.547 1.00 61.38 81 ILE A CA 1
ATOM 665 C C . ILE A 1 81 ? -4.969 -13.214 15.302 1.00 61.38 81 ILE A C 1
ATOM 667 O O . ILE A 1 81 ? -4.342 -14.160 14.810 1.00 61.38 81 ILE A O 1
ATOM 671 N N . TYR A 1 82 ? -4.972 -11.987 14.781 1.00 68.19 82 TYR A N 1
ATOM 672 C CA . TYR A 1 82 ? -4.031 -11.569 13.749 1.00 68.19 82 TYR A CA 1
ATOM 673 C C . TYR A 1 82 ? -2.613 -11.697 14.297 1.00 68.19 82 TYR A C 1
ATOM 675 O O . TYR A 1 82 ? -2.319 -11.188 15.380 1.00 68.19 82 TYR A O 1
ATOM 683 N N . ARG A 1 83 ? -1.745 -12.388 13.558 1.00 71.00 83 ARG A N 1
ATOM 684 C CA . ARG A 1 83 ? -0.357 -12.581 13.969 1.00 71.00 83 ARG A CA 1
ATOM 685 C C . ARG A 1 83 ? 0.605 -11.869 13.032 1.00 71.00 83 ARG A C 1
ATOM 687 O O . ARG A 1 83 ? 1.441 -11.099 13.491 1.00 71.00 83 ARG A O 1
ATOM 694 N N . ASN A 1 84 ? 0.489 -12.127 11.732 1.00 84.75 84 ASN A N 1
ATOM 695 C CA . ASN A 1 84 ? 1.358 -11.497 10.753 1.00 84.75 84 ASN A CA 1
ATOM 696 C C . ASN A 1 84 ? 0.737 -11.404 9.359 1.00 84.75 84 ASN A C 1
ATOM 698 O O . ASN A 1 84 ? -0.202 -12.126 9.027 1.00 84.75 84 ASN A O 1
ATOM 702 N N . ALA A 1 85 ? 1.316 -10.531 8.543 1.00 90.12 85 ALA A N 1
ATOM 703 C CA . ALA A 1 85 ? 1.070 -10.440 7.120 1.00 90.12 85 ALA A CA 1
ATOM 704 C C . ALA A 1 85 ? 2.373 -10.321 6.339 1.00 90.12 85 ALA A C 1
ATOM 706 O O . ALA A 1 85 ? 3.364 -9.746 6.788 1.00 90.12 85 ALA A O 1
ATOM 707 N N . THR A 1 86 ? 2.360 -10.862 5.132 1.00 93.31 86 THR A N 1
ATOM 708 C CA . THR A 1 86 ? 3.444 -10.721 4.169 1.00 93.31 86 THR A CA 1
ATOM 709 C C . THR A 1 86 ? 2.914 -10.031 2.927 1.00 93.31 86 THR A C 1
ATOM 711 O O . THR A 1 86 ? 1.995 -10.550 2.300 1.00 93.31 86 THR A O 1
ATOM 714 N N . ILE A 1 87 ? 3.512 -8.898 2.572 1.00 95.31 87 ILE A N 1
ATOM 715 C CA . ILE A 1 87 ? 3.295 -8.208 1.302 1.00 95.31 87 ILE A CA 1
ATOM 716 C C . ILE A 1 87 ? 4.356 -8.699 0.316 1.00 95.31 87 ILE A C 1
ATOM 718 O O . ILE A 1 87 ? 5.554 -8.610 0.586 1.00 95.31 87 ILE A O 1
ATOM 722 N N . GLU A 1 88 ? 3.936 -9.215 -0.831 1.00 95.88 88 GLU A N 1
ATOM 723 C CA . GLU A 1 88 ? 4.815 -9.644 -1.917 1.00 95.88 88 GLU A CA 1
ATOM 724 C C . GLU A 1 88 ? 4.616 -8.723 -3.128 1.00 95.88 88 GLU A C 1
ATOM 726 O O . GLU A 1 88 ? 3.519 -8.680 -3.673 1.00 95.88 88 GLU A O 1
ATOM 731 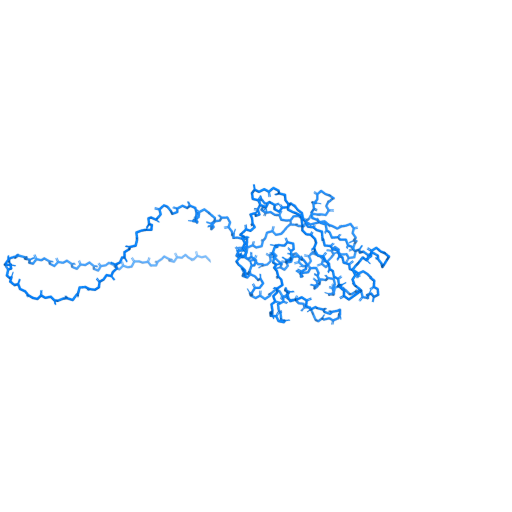N N . VAL A 1 89 ? 5.657 -8.012 -3.572 1.00 96.31 89 VAL A N 1
ATOM 732 C CA . VAL A 1 89 ? 5.620 -7.083 -4.719 1.00 96.31 89 VAL A CA 1
ATOM 733 C C . VAL A 1 89 ? 6.251 -7.736 -5.950 1.00 96.31 89 VAL A C 1
ATOM 735 O O . VAL A 1 89 ? 7.335 -8.318 -5.868 1.00 96.31 89 VAL A O 1
ATOM 738 N N . ASN A 1 90 ? 5.585 -7.649 -7.099 1.00 95.88 90 ASN A N 1
ATOM 739 C CA . ASN A 1 90 ? 5.951 -8.354 -8.324 1.00 95.88 90 ASN A CA 1
ATOM 740 C C . ASN A 1 90 ? 6.967 -7.586 -9.192 1.00 95.88 90 ASN A C 1
ATOM 742 O O . ASN A 1 90 ? 6.628 -6.562 -9.777 1.00 95.88 90 ASN A O 1
ATOM 746 N N . GLN A 1 91 ? 8.179 -8.108 -9.411 1.00 93.62 91 GLN A N 1
ATOM 747 C CA . GLN A 1 91 ? 9.124 -7.508 -10.377 1.00 93.62 91 GLN A CA 1
ATOM 748 C C . GLN A 1 91 ? 9.009 -8.049 -11.809 1.00 93.62 91 GLN A C 1
ATOM 750 O O . GLN A 1 91 ? 9.735 -7.616 -12.705 1.00 93.62 91 GLN A O 1
ATOM 755 N N . LYS A 1 92 ? 8.144 -9.032 -12.060 1.00 90.88 92 LYS A N 1
ATOM 756 C CA . LYS A 1 92 ? 8.054 -9.700 -13.359 1.00 90.88 92 LYS A CA 1
ATOM 757 C C . LYS A 1 92 ? 7.497 -8.765 -14.430 1.00 90.88 92 LYS A C 1
ATOM 759 O O . LYS A 1 92 ? 6.292 -8.564 -14.500 1.00 90.88 92 LYS A O 1
ATOM 764 N N . ASN A 1 93 ? 8.381 -8.305 -15.318 1.00 89.06 93 ASN A N 1
ATOM 765 C CA . ASN A 1 93 ? 8.072 -7.446 -16.471 1.00 89.06 93 ASN A CA 1
ATOM 766 C C . ASN A 1 93 ? 7.525 -6.055 -16.104 1.00 89.06 93 ASN A C 1
ATOM 768 O O . ASN A 1 93 ? 6.82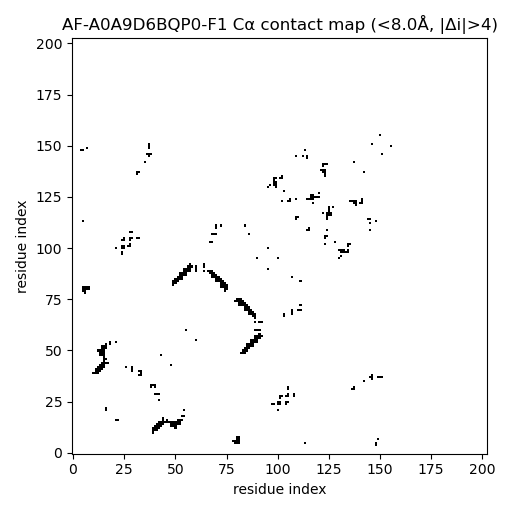7 -5.447 -16.910 1.00 89.06 93 ASN A O 1
ATOM 772 N N . HIS A 1 94 ? 7.870 -5.548 -14.920 1.00 90.69 94 HIS A N 1
ATOM 773 C CA . HIS A 1 94 ? 7.411 -4.250 -14.430 1.00 90.69 94 HIS A CA 1
ATOM 774 C C . HIS A 1 94 ? 8.582 -3.287 -14.263 1.00 90.69 94 HIS A C 1
ATOM 776 O O . HIS A 1 94 ? 9.620 -3.647 -13.706 1.00 90.69 94 HIS A O 1
ATOM 782 N N . LEU A 1 95 ? 8.409 -2.060 -14.749 1.00 92.44 95 LEU A N 1
ATOM 783 C CA . LEU A 1 95 ? 9.334 -0.956 -14.512 1.00 92.44 95 LEU A CA 1
ATOM 784 C C . LEU A 1 95 ? 8.747 -0.088 -13.406 1.00 92.44 95 LEU A C 1
ATOM 786 O O . LEU A 1 95 ? 7.865 0.724 -13.658 1.00 92.44 95 LEU A O 1
ATOM 790 N N . TRP A 1 96 ? 9.217 -0.305 -12.184 1.00 95.00 96 TRP A N 1
ATOM 791 C CA . TRP A 1 96 ? 8.694 0.374 -11.008 1.00 95.00 96 TRP A CA 1
ATOM 792 C C . TRP A 1 96 ? 9.298 1.764 -10.843 1.00 95.00 96 TRP A C 1
ATOM 794 O O . TRP A 1 96 ? 10.521 1.929 -10.817 1.00 95.00 96 TRP A O 1
ATOM 804 N N . THR A 1 97 ? 8.440 2.761 -10.670 1.00 95.81 97 THR A N 1
ATOM 805 C CA . THR A 1 97 ? 8.817 4.072 -10.145 1.00 95.81 97 THR A CA 1
ATOM 806 C C . THR A 1 97 ? 8.599 4.135 -8.634 1.00 95.81 97 THR A C 1
ATOM 808 O O . THR A 1 97 ? 7.992 3.257 -8.018 1.00 95.81 97 THR A O 1
ATOM 811 N N . PHE A 1 98 ? 9.078 5.215 -8.015 1.00 95.69 98 PHE A N 1
ATOM 812 C CA . PHE A 1 98 ? 8.790 5.494 -6.611 1.00 95.69 98 PHE A CA 1
ATOM 813 C C . PHE A 1 98 ? 7.278 5.579 -6.335 1.00 95.69 98 PHE A C 1
ATOM 815 O O . PHE A 1 98 ? 6.805 5.007 -5.354 1.00 95.69 98 PHE A O 1
ATOM 822 N N . VAL A 1 99 ? 6.531 6.268 -7.207 1.00 95.88 99 VAL A N 1
ATOM 823 C CA . VAL A 1 99 ? 5.078 6.461 -7.067 1.00 95.88 99 VAL A CA 1
ATOM 824 C C . VAL A 1 99 ? 4.345 5.130 -7.193 1.00 95.88 99 VAL A C 1
ATOM 826 O O . VAL A 1 99 ? 3.453 4.858 -6.397 1.00 95.88 99 VAL A O 1
ATOM 829 N N . ASP A 1 100 ? 4.779 4.259 -8.106 1.00 96.75 100 ASP A N 1
ATOM 830 C CA . ASP A 1 100 ? 4.198 2.922 -8.256 1.00 96.75 100 ASP A CA 1
ATOM 831 C C . ASP A 1 100 ? 4.344 2.095 -6.981 1.00 96.75 100 ASP A C 1
ATOM 833 O O . ASP A 1 100 ? 3.365 1.542 -6.477 1.00 96.75 100 ASP A O 1
ATOM 837 N N . TYR A 1 101 ? 5.561 2.046 -6.424 1.00 96.69 101 TYR A N 1
ATOM 838 C CA . TYR A 1 101 ? 5.791 1.352 -5.162 1.00 96.69 101 TYR A CA 1
ATOM 839 C C . TYR A 1 101 ? 4.949 1.954 -4.044 1.00 96.69 101 TYR A C 1
ATOM 841 O O . TYR A 1 101 ? 4.324 1.208 -3.298 1.00 96.69 101 TYR A O 1
ATOM 849 N N . LYS A 1 102 ? 4.901 3.285 -3.928 1.00 97.06 102 LYS A N 1
ATOM 850 C CA . LYS A 1 102 ? 4.116 3.960 -2.892 1.00 97.06 102 LYS A CA 1
ATOM 851 C C . LYS A 1 102 ? 2.627 3.632 -3.012 1.00 97.06 102 LYS A C 1
ATOM 853 O O . LYS A 1 102 ? 2.031 3.232 -2.019 1.00 97.06 102 LYS A O 1
ATOM 858 N N . ASN A 1 103 ? 2.044 3.734 -4.206 1.00 97.50 103 ASN A N 1
ATOM 859 C CA . ASN A 1 103 ? 0.627 3.457 -4.451 1.00 97.50 103 ASN A CA 1
ATOM 860 C C . ASN A 1 103 ? 0.266 2.000 -4.139 1.00 97.50 103 ASN A C 1
ATOM 862 O O . ASN A 1 103 ? -0.719 1.738 -3.449 1.00 97.50 103 ASN A O 1
ATOM 866 N N . VAL A 1 104 ? 1.076 1.051 -4.618 1.00 97.56 104 VAL A N 1
ATOM 867 C CA . VAL A 1 104 ? 0.850 -0.377 -4.369 1.00 97.56 104 VAL A CA 1
ATOM 868 C C . VAL A 1 104 ? 1.018 -0.695 -2.888 1.00 97.56 104 VAL A C 1
ATOM 870 O O . VAL A 1 104 ? 0.151 -1.327 -2.299 1.00 97.56 104 VAL A O 1
ATOM 873 N N . LEU A 1 105 ? 2.078 -0.209 -2.240 1.00 97.19 105 LEU A N 1
ATOM 874 C CA . LEU A 1 105 ? 2.279 -0.442 -0.811 1.00 97.19 105 LEU A CA 1
ATOM 875 C C . LEU A 1 105 ? 1.177 0.199 0.037 1.00 97.19 105 LEU A C 1
ATOM 877 O O . LEU A 1 105 ? 0.761 -0.409 1.014 1.00 97.19 105 LEU A O 1
ATOM 881 N N . LEU A 1 106 ? 0.666 1.374 -0.334 1.00 97.62 106 LEU A N 1
ATOM 882 C CA . LEU A 1 106 ? -0.452 2.016 0.360 1.00 97.62 106 LEU A CA 1
ATOM 883 C C . LEU A 1 106 ? -1.713 1.135 0.345 1.00 97.62 106 LEU A C 1
ATOM 885 O O . LEU A 1 106 ? -2.345 0.974 1.390 1.00 97.62 106 LEU A O 1
ATOM 889 N N . HIS A 1 107 ? -2.019 0.517 -0.801 1.00 98.00 107 HIS A N 1
ATOM 890 C CA . HIS A 1 107 ? -3.111 -0.449 -0.957 1.00 98.00 107 HIS A CA 1
ATOM 891 C C . HIS A 1 107 ? -2.884 -1.720 -0.128 1.00 98.00 107 HIS A C 1
ATOM 893 O O . HIS A 1 107 ? -3.723 -2.111 0.682 1.00 98.00 107 HIS A O 1
ATOM 899 N N . GLU A 1 108 ? -1.718 -2.349 -0.276 1.00 97.31 108 GLU A N 1
ATOM 900 C CA . GLU A 1 108 ? -1.396 -3.592 0.431 1.00 97.31 108 GLU A CA 1
ATOM 901 C C . GLU A 1 108 ? -1.342 -3.394 1.955 1.00 97.31 108 GLU A C 1
ATOM 903 O O . GLU A 1 108 ? -1.741 -4.273 2.717 1.00 97.31 108 GLU A O 1
ATOM 908 N N . LEU A 1 109 ? -0.925 -2.215 2.430 1.00 95.56 109 LEU A N 1
ATOM 909 C CA . LEU A 1 109 ? -1.018 -1.848 3.845 1.00 95.56 109 LEU A CA 1
ATOM 910 C C . LEU A 1 109 ? -2.463 -1.819 4.347 1.00 95.56 109 LEU A C 1
ATOM 912 O O . LEU A 1 109 ? -2.705 -2.219 5.482 1.00 95.56 109 LEU A O 1
ATOM 916 N N . GLY A 1 110 ? -3.427 -1.412 3.521 1.00 95.44 110 GLY A N 1
ATOM 917 C CA . GLY A 1 110 ? -4.839 -1.507 3.878 1.00 95.44 110 GLY A CA 1
ATOM 918 C C . GLY A 1 110 ? -5.267 -2.955 4.111 1.00 95.44 110 GLY A C 1
ATOM 919 O O . GLY A 1 110 ? -5.911 -3.249 5.118 1.00 95.44 110 GLY A O 1
ATOM 920 N N . HIS A 1 111 ? -4.814 -3.892 3.271 1.00 95.00 111 HIS A N 1
ATOM 921 C CA . HIS A 1 111 ? -5.012 -5.318 3.533 1.00 95.00 111 HIS A CA 1
ATOM 922 C C . HIS A 1 111 ? -4.333 -5.766 4.818 1.00 95.00 111 HIS A C 1
ATOM 924 O O . HIS A 1 111 ? -4.974 -6.437 5.621 1.00 95.00 111 HIS A O 1
ATOM 930 N N . VAL A 1 112 ? -3.078 -5.370 5.056 1.00 91.62 112 VAL A N 1
ATOM 931 C CA . VAL A 1 112 ? -2.402 -5.640 6.334 1.00 91.62 112 VAL A CA 1
ATOM 932 C C . VAL A 1 112 ? -3.264 -5.160 7.499 1.00 91.62 112 VAL A C 1
ATOM 934 O O . VAL A 1 112 ? -3.433 -5.908 8.445 1.00 91.62 112 VAL A O 1
ATOM 937 N N . LEU A 1 113 ? -3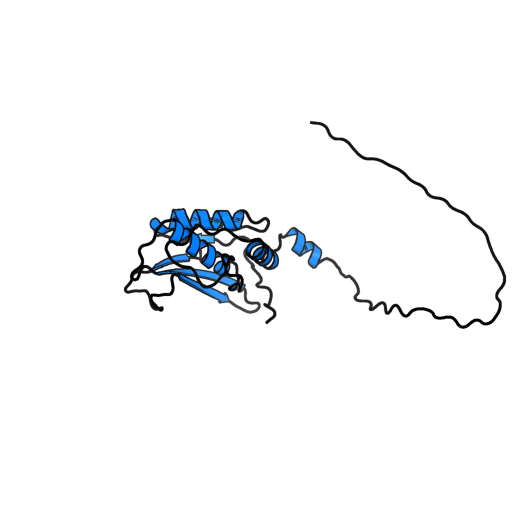.884 -3.984 7.405 1.00 90.12 113 LEU A N 1
ATOM 938 C CA . LEU A 1 113 ? -4.782 -3.413 8.415 1.00 90.12 113 LEU A CA 1
ATOM 939 C C . LEU A 1 113 ? -6.165 -4.087 8.508 1.00 90.12 113 LEU A C 1
ATOM 941 O O . LEU A 1 113 ? -6.951 -3.745 9.393 1.00 90.12 113 LEU A O 1
ATOM 945 N N . GLY A 1 114 ? -6.458 -5.066 7.654 1.00 89.94 114 GLY A N 1
ATOM 946 C CA . GLY A 1 114 ? -7.711 -5.820 7.644 1.00 89.94 114 GLY A CA 1
ATOM 947 C C . GLY A 1 114 ? -8.793 -5.249 6.726 1.00 89.94 114 GLY A C 1
ATOM 948 O O . GLY A 1 114 ? -9.920 -5.737 6.767 1.00 89.94 114 GLY A O 1
ATOM 949 N N . LEU A 1 115 ? -8.476 -4.248 5.900 1.00 93.62 115 LEU A N 1
ATOM 950 C CA . LEU A 1 115 ? -9.404 -3.721 4.904 1.00 93.62 115 LEU A CA 1
ATOM 951 C C . LEU A 1 115 ? -9.538 -4.681 3.723 1.00 93.62 115 LEU A C 1
ATOM 953 O O . LEU A 1 115 ? -8.559 -5.243 3.223 1.00 93.62 115 LEU A O 1
ATOM 957 N N . GLU A 1 116 ? -10.771 -4.848 3.262 1.00 95.25 116 GLU A N 1
ATOM 958 C CA . GLU A 1 116 ? -11.077 -5.518 2.002 1.00 95.25 116 GLU A CA 1
ATOM 959 C C . GLU A 1 116 ? -11.078 -4.502 0.853 1.00 95.25 116 GLU A C 1
ATOM 961 O O . GLU A 1 116 ? -10.964 -3.293 1.060 1.00 95.25 116 GLU A O 1
ATOM 966 N N . HIS A 1 117 ? -11.195 -5.004 -0.373 1.00 97.50 117 HIS A N 1
ATOM 967 C CA . HIS A 1 117 ? -11.330 -4.149 -1.542 1.00 97.50 117 HIS A CA 1
ATOM 968 C C . HIS A 1 117 ? -12.584 -3.263 -1.472 1.00 97.50 117 HIS A C 1
ATOM 970 O O . HIS A 1 117 ? -13.644 -3.721 -1.043 1.00 97.50 117 HIS A O 1
ATOM 976 N N . SER A 1 118 ? -12.469 -2.028 -1.965 1.00 97.06 118 SER A N 1
ATOM 977 C CA . SER A 1 118 ? -13.608 -1.130 -2.197 1.00 97.06 118 SER A CA 1
ATOM 978 C C . SER A 1 118 ? -14.090 -1.221 -3.649 1.00 97.06 118 SER A C 1
ATOM 980 O O . SER A 1 118 ? -13.298 -1.394 -4.578 1.00 97.06 118 SER A O 1
ATOM 982 N N . ASP A 1 119 ? -15.400 -1.057 -3.844 1.00 96.62 119 ASP A N 1
ATOM 983 C CA . ASP A 1 119 ? -16.022 -0.898 -5.163 1.00 96.62 119 ASP A CA 1
ATOM 984 C C . ASP A 1 119 ? -15.885 0.543 -5.705 1.00 96.62 119 ASP A C 1
ATOM 986 O O . ASP A 1 119 ? -16.184 0.797 -6.875 1.00 96.62 119 ASP A O 1
ATOM 990 N N . ASN A 1 120 ? -15.446 1.509 -4.886 1.00 95.88 120 ASN A N 1
ATOM 991 C CA . ASN A 1 120 ? -15.198 2.872 -5.349 1.00 95.88 120 ASN A CA 1
ATOM 992 C C . ASN A 1 120 ? -13.885 2.935 -6.140 1.00 95.88 120 ASN A C 1
ATOM 994 O O . ASN A 1 120 ? -12.811 2.753 -5.582 1.00 95.88 120 ASN A O 1
ATOM 998 N N . LEU A 1 121 ? -13.973 3.283 -7.427 1.00 95.00 121 LEU A N 1
ATOM 999 C CA . LEU A 1 121 ? -12.833 3.395 -8.348 1.00 95.00 121 LEU A CA 1
ATOM 1000 C C . LEU A 1 121 ? -11.732 4.364 -7.888 1.00 95.00 121 LEU A C 1
ATOM 1002 O O . LEU A 1 121 ? -10.600 4.254 -8.352 1.00 95.00 121 LEU A O 1
ATOM 1006 N N . LEU A 1 122 ? -12.074 5.337 -7.041 1.00 94.19 122 LEU A N 1
ATOM 1007 C CA . LEU A 1 122 ? -11.139 6.345 -6.543 1.00 94.19 122 LEU A CA 1
ATOM 1008 C C . LEU A 1 122 ? -10.505 5.961 -5.200 1.00 94.19 122 LEU A C 1
ATOM 1010 O O . LEU A 1 122 ? -9.555 6.618 -4.782 1.00 94.19 122 LEU A O 1
ATOM 1014 N N . ALA A 1 123 ? -11.029 4.937 -4.520 1.00 96.50 123 ALA A N 1
ATOM 1015 C CA . ALA A 1 123 ? -10.493 4.486 -3.244 1.00 96.50 123 ALA A CA 1
ATOM 1016 C C . ALA A 1 123 ? -9.111 3.869 -3.427 1.00 96.50 123 ALA A C 1
ATOM 1018 O O . ALA A 1 123 ? -8.845 3.169 -4.411 1.00 96.50 123 ALA A O 1
ATOM 1019 N N . VAL A 1 124 ? -8.249 4.046 -2.427 1.00 97.19 124 VAL A N 1
ATOM 1020 C CA . VAL A 1 124 ? -6.964 3.342 -2.398 1.00 97.19 124 VAL A CA 1
ATOM 1021 C C . VAL A 1 124 ? -7.195 1.838 -2.409 1.00 97.19 124 VAL A C 1
ATOM 1023 O O . VAL A 1 124 ? -6.481 1.129 -3.114 1.00 97.19 124 VAL A O 1
ATOM 1026 N N . MET A 1 125 ? -8.231 1.364 -1.711 1.00 97.94 125 MET A N 1
ATOM 1027 C CA . MET A 1 125 ? -8.592 -0.053 -1.648 1.00 97.94 125 MET A CA 1
ATOM 1028 C C . MET A 1 125 ? -9.298 -0.591 -2.902 1.00 97.94 125 MET A C 1
ATOM 1030 O O . MET A 1 125 ? -9.717 -1.748 -2.912 1.00 97.94 125 MET A O 1
ATOM 1034 N N . HIS A 1 126 ? -9.432 0.182 -3.982 1.00 97.44 126 HIS A N 1
ATOM 1035 C CA . HIS A 1 126 ? -9.935 -0.360 -5.243 1.00 97.44 126 HIS A CA 1
ATOM 1036 C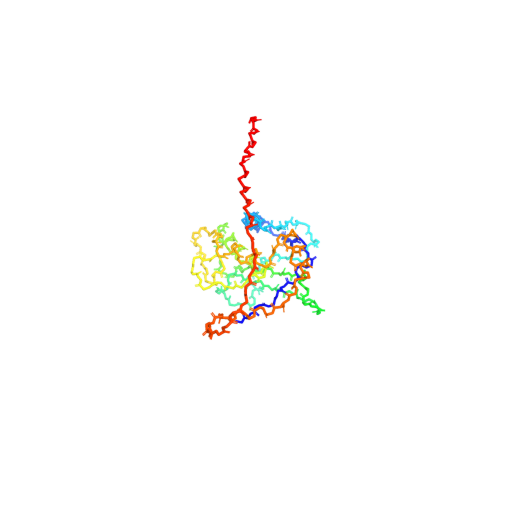 C . HIS A 1 126 ? -8.966 -1.417 -5.817 1.00 97.44 126 HIS A C 1
ATOM 1038 O O . HIS A 1 126 ? -7.772 -1.135 -5.938 1.00 97.44 126 HIS A O 1
ATOM 1044 N N . PRO A 1 127 ? -9.439 -2.612 -6.232 1.00 96.62 127 PRO A N 1
A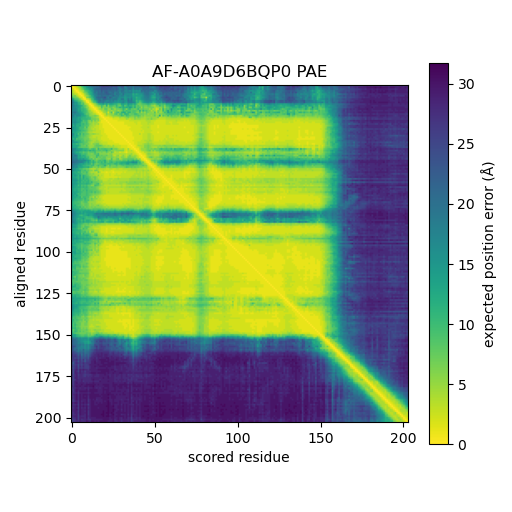TOM 1045 C CA . PRO A 1 127 ? -8.572 -3.732 -6.621 1.00 96.62 127 PRO A CA 1
ATOM 1046 C C . PRO A 1 127 ? -7.793 -3.503 -7.915 1.00 96.62 127 PRO A C 1
ATOM 1048 O O . PRO A 1 127 ? -6.814 -4.197 -8.184 1.00 96.62 127 PRO A O 1
ATOM 1051 N N . ASN A 1 128 ? -8.240 -2.569 -8.758 1.00 92.94 128 ASN A N 1
ATOM 1052 C CA . ASN A 1 128 ? -7.553 -2.276 -10.008 1.00 92.94 128 ASN A CA 1
ATOM 1053 C C . ASN A 1 128 ? -6.709 -1.012 -9.843 1.00 92.94 128 ASN A C 1
ATOM 1055 O O . ASN A 1 128 ? -7.235 0.096 -9.688 1.00 92.94 128 ASN A O 1
ATOM 1059 N N . GLY A 1 129 ? -5.394 -1.186 -9.931 1.00 88.31 129 GLY A N 1
ATOM 1060 C CA . GLY A 1 129 ? -4.447 -0.106 -10.155 1.00 88.31 129 GLY A CA 1
ATOM 1061 C C . GLY A 1 129 ? -3.481 -0.428 -11.276 1.00 88.31 129 GLY A C 1
ATOM 1062 O O . GLY A 1 129 ? -3.338 -1.587 -11.670 1.00 88.31 129 GLY A O 1
ATOM 1063 N N . GLN A 1 130 ? -2.878 0.615 -11.834 1.00 89.38 130 GLN A N 1
ATOM 1064 C CA . GLN A 1 130 ? -1.941 0.498 -12.940 1.00 89.38 130 GLN A CA 1
ATOM 1065 C C . GLN A 1 130 ? -0.627 1.185 -12.584 1.00 89.38 130 GLN A C 1
ATOM 1067 O O . GLN A 1 130 ? -0.581 2.140 -11.811 1.00 89.38 130 GLN A O 1
ATOM 1072 N N . LEU A 1 131 ? 0.461 0.665 -13.146 1.00 90.69 131 LEU A N 1
ATOM 1073 C CA . LEU A 1 131 ? 1.750 1.341 -13.075 1.00 90.69 131 LEU A CA 1
ATOM 1074 C C . LEU A 1 131 ? 1.704 2.608 -13.932 1.00 90.69 131 LEU A C 1
ATOM 1076 O O . LEU A 1 131 ? 1.142 2.597 -15.028 1.00 90.69 131 LEU A O 1
ATOM 1080 N N . GLY A 1 132 ? 2.321 3.677 -13.442 1.00 91.44 132 GLY A N 1
ATOM 1081 C CA . GLY A 1 132 ? 2.260 5.007 -14.034 1.00 91.44 132 GLY A CA 1
ATOM 1082 C C . GLY A 1 132 ? 0.988 5.786 -13.693 1.00 91.44 132 GLY A C 1
ATOM 1083 O O . GLY A 1 132 ? 0.817 6.884 -14.223 1.00 91.44 132 GLY A O 1
ATOM 1084 N N . ASP A 1 133 ? 0.119 5.252 -12.826 1.00 89.38 133 ASP A N 1
ATOM 1085 C CA . ASP A 1 133 ? -0.984 6.021 -12.251 1.00 89.38 133 ASP A CA 1
ATOM 1086 C C . ASP A 1 133 ? -0.446 7.237 -11.483 1.00 89.38 133 ASP A C 1
ATOM 1088 O O . ASP A 1 133 ? 0.658 7.225 -10.926 1.00 89.38 133 ASP A O 1
ATOM 1092 N N . GLU A 1 134 ? -1.267 8.284 -11.409 1.00 92.88 134 GLU A N 1
ATOM 1093 C CA . GLU A 1 134 ? -1.004 9.403 -10.511 1.00 92.88 134 GLU A CA 1
ATOM 1094 C C . GLU A 1 134 ? -0.915 8.927 -9.054 1.00 92.88 134 GLU A C 1
ATOM 1096 O O . GLU A 1 134 ? -1.419 7.865 -8.666 1.00 92.88 134 GLU A O 1
ATOM 1101 N N . GLU A 1 135 ? -0.244 9.722 -8.228 1.00 94.12 135 GLU A N 1
ATOM 1102 C CA . GLU A 1 135 ? -0.144 9.446 -6.803 1.00 94.12 135 GLU A CA 1
ATOM 1103 C C . GLU A 1 135 ? -1.540 9.368 -6.164 1.00 94.12 135 GLU A C 1
ATOM 1105 O O . GLU A 1 135 ? -2.371 10.261 -6.325 1.00 94.12 135 GLU A O 1
ATOM 1110 N N . ARG A 1 136 ? -1.797 8.275 -5.440 1.00 92.50 136 ARG A N 1
ATOM 1111 C CA . ARG A 1 136 ? -3.068 8.024 -4.753 1.00 92.50 136 ARG A CA 1
ATOM 1112 C C . ARG A 1 136 ? -2.994 8.490 -3.307 1.00 92.50 136 ARG A C 1
ATOM 1114 O O . ARG A 1 136 ? -1.925 8.439 -2.705 1.00 92.50 136 ARG A O 1
ATOM 1121 N N . PHE A 1 137 ? -4.139 8.870 -2.752 1.00 95.38 137 PHE A N 1
ATOM 1122 C CA . PHE A 1 137 ? -4.287 9.312 -1.366 1.00 95.38 137 PHE A CA 1
ATOM 1123 C C . PHE A 1 137 ? -5.495 8.630 -0.731 1.00 95.38 137 PHE A C 1
ATOM 1125 O O . PHE A 1 137 ? -6.484 8.371 -1.417 1.00 95.38 137 PHE A O 1
ATOM 1132 N N . LEU A 1 138 ? -5.435 8.389 0.580 1.00 97.12 138 LEU A N 1
ATOM 1133 C CA . LEU A 1 138 ? -6.546 7.803 1.334 1.00 97.12 138 LEU A CA 1
ATOM 1134 C C . LEU A 1 138 ? -7.801 8.678 1.252 1.00 97.12 138 LEU A C 1
ATOM 1136 O O . LEU A 1 138 ? -7.801 9.822 1.733 1.00 97.12 138 LEU A O 1
ATOM 1140 N N . LEU A 1 139 ? -8.881 8.112 0.712 1.00 96.94 139 LEU A N 1
ATOM 1141 C CA . LEU A 1 139 ? -10.193 8.740 0.727 1.00 96.94 139 LEU A CA 1
ATOM 1142 C C . LEU A 1 139 ? -10.836 8.637 2.110 1.00 96.94 139 LEU A C 1
ATOM 1144 O O . LEU A 1 139 ? -10.453 7.836 2.960 1.00 96.94 139 LEU A O 1
ATOM 1148 N N . GLU A 1 140 ? -11.878 9.437 2.316 1.00 96.44 140 GLU A N 1
ATOM 1149 C CA . GLU A 1 140 ? -12.667 9.429 3.548 1.00 96.44 140 GLU A CA 1
ATOM 1150 C C . GLU A 1 140 ? -13.252 8.039 3.860 1.00 96.44 140 GLU A C 1
ATOM 1152 O O . GLU A 1 140 ? -13.362 7.657 5.021 1.00 96.44 140 GLU A O 1
ATOM 1157 N N . GLU A 1 141 ? -13.590 7.241 2.844 1.00 96.06 141 GLU A N 1
ATOM 1158 C CA . GLU A 1 141 ? -14.059 5.867 3.060 1.00 96.06 141 GLU A CA 1
ATOM 1159 C C . GLU A 1 141 ? -12.952 4.941 3.588 1.00 96.06 141 GLU A C 1
ATOM 1161 O O . GLU A 1 141 ? -13.211 4.169 4.509 1.00 96.06 141 GLU A O 1
ATOM 1166 N N . ASP A 1 142 ? -11.723 5.054 3.062 1.00 97.06 142 ASP A N 1
ATOM 1167 C CA . ASP A 1 142 ? -10.576 4.242 3.480 1.00 97.06 142 ASP A CA 1
ATOM 1168 C C . ASP A 1 142 ? -10.258 4.546 4.955 1.00 97.06 142 ASP A C 1
ATOM 1170 O O . ASP A 1 142 ? -10.063 3.648 5.776 1.00 97.06 142 ASP A O 1
ATOM 1174 N N . ARG A 1 143 ? -10.291 5.840 5.305 1.00 96.38 143 ARG A N 1
ATOM 1175 C CA . ARG A 1 143 ? -10.082 6.360 6.664 1.00 96.38 143 ARG A CA 1
ATOM 1176 C C . ARG A 1 143 ? -11.145 5.856 7.638 1.00 96.38 143 ARG A C 1
ATOM 1178 O O . ARG A 1 143 ? -10.806 5.352 8.708 1.00 96.38 143 ARG A O 1
ATOM 1185 N N . ASN A 1 144 ? -12.421 5.954 7.266 1.00 94.25 144 ASN A N 1
ATOM 1186 C CA . ASN A 1 144 ? -13.529 5.516 8.115 1.00 94.25 144 ASN A CA 1
ATOM 1187 C C . ASN A 1 144 ? -13.539 4.000 8.319 1.00 94.25 144 ASN A C 1
ATOM 1189 O O . ASN A 1 144 ? -13.710 3.543 9.449 1.00 94.25 144 ASN A O 1
ATOM 1193 N N . ALA A 1 145 ? -13.300 3.224 7.259 1.00 93.38 145 ALA A N 1
ATOM 1194 C CA . ALA A 1 145 ? -13.202 1.772 7.355 1.00 93.38 145 ALA A CA 1
ATOM 1195 C C . ALA A 1 145 ? -12.036 1.352 8.265 1.00 93.38 145 ALA A C 1
ATOM 1197 O O . ALA A 1 145 ? -12.181 0.450 9.094 1.00 93.38 145 ALA A O 1
ATOM 1198 N N . TYR A 1 146 ? -10.900 2.050 8.179 1.00 92.06 146 TYR A N 1
ATOM 1199 C CA . TYR A 1 146 ? -9.775 1.814 9.076 1.00 92.06 146 TYR A CA 1
ATOM 1200 C C . TYR A 1 146 ? -10.138 2.094 10.541 1.00 92.06 146 TYR A C 1
ATOM 1202 O O . TYR A 1 146 ? -9.922 1.237 11.398 1.00 92.06 146 TYR A O 1
ATOM 1210 N N . CYS A 1 147 ? -10.770 3.231 10.840 1.00 90.94 147 CYS A N 1
ATOM 1211 C CA . CYS A 1 147 ? -11.155 3.566 12.214 1.00 90.94 147 CYS A CA 1
ATOM 1212 C C . CYS A 1 147 ? -12.284 2.696 12.780 1.00 90.94 147 CYS A C 1
ATOM 1214 O O . CYS A 1 147 ? -12.360 2.517 13.996 1.00 90.94 147 CYS A O 1
ATOM 1216 N N . GLU A 1 148 ? -13.142 2.122 11.934 1.00 89.38 148 GLU A N 1
ATOM 1217 C CA . GLU A 1 148 ? -14.139 1.140 12.368 1.00 89.38 148 GLU A CA 1
ATOM 1218 C C . GLU A 1 148 ? -13.477 -0.149 12.879 1.00 89.38 148 GLU A C 1
ATOM 1220 O O . GLU A 1 148 ? -13.906 -0.708 13.894 1.00 89.38 148 GLU A O 1
ATOM 1225 N N . LEU A 1 149 ? -12.412 -0.599 12.208 1.00 86.00 149 LEU A N 1
ATOM 1226 C CA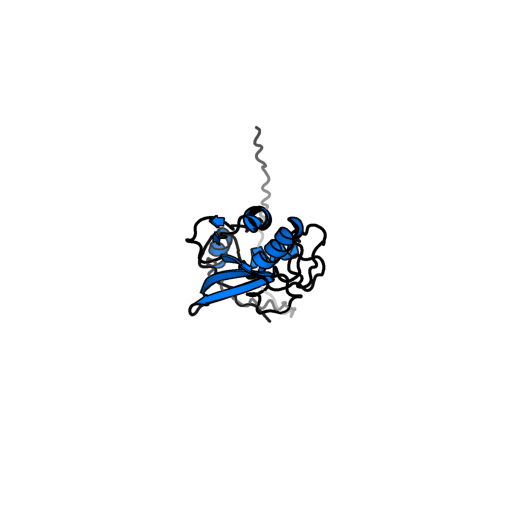 . LEU A 1 149 ? -11.648 -1.787 12.595 1.00 86.00 149 LEU A CA 1
ATOM 1227 C C . LEU A 1 149 ? -10.679 -1.527 13.759 1.00 86.00 149 LEU A C 1
ATOM 1229 O O . LEU A 1 149 ? -10.409 -2.440 14.541 1.00 86.00 149 LEU A O 1
ATOM 1233 N N . HIS A 1 150 ? -10.179 -0.295 13.887 1.00 83.38 150 HIS A N 1
ATOM 1234 C CA . HIS A 1 150 ? -9.158 0.103 14.864 1.00 83.38 150 HIS A CA 1
ATOM 1235 C C . HIS A 1 150 ? -9.625 1.288 15.720 1.00 83.38 150 HIS A C 1
ATOM 1237 O O . HIS A 1 150 ? -9.044 2.373 15.659 1.00 83.38 150 HIS A O 1
ATOM 1243 N N . PRO A 1 151 ? -10.685 1.125 16.531 1.00 78.06 151 PRO A N 1
ATOM 1244 C CA . PRO A 1 151 ? -11.159 2.206 17.380 1.00 78.06 151 PRO A CA 1
ATOM 1245 C C . PRO A 1 151 ? -10.091 2.588 18.412 1.00 78.06 151 PRO A C 1
ATOM 1247 O O . PRO A 1 151 ? -9.454 1.727 19.021 1.00 78.06 151 PRO A O 1
ATOM 1250 N N . LEU A 1 152 ? -9.934 3.891 18.660 1.00 77.00 152 LEU A N 1
ATOM 1251 C CA . LEU A 1 152 ? -9.060 4.394 19.721 1.00 77.00 152 LEU A CA 1
ATOM 1252 C C . LEU A 1 152 ? -9.465 3.786 21.077 1.00 77.00 152 LEU A C 1
ATOM 1254 O O . LEU A 1 152 ? -10.653 3.672 21.378 1.00 77.00 152 LEU A O 1
ATOM 1258 N N . ASN A 1 153 ? -8.482 3.418 21.908 1.00 65.50 153 ASN A N 1
ATOM 1259 C CA . ASN A 1 153 ? -8.689 2.751 23.206 1.00 65.50 153 ASN A CA 1
ATOM 1260 C C . ASN A 1 153 ? -9.740 3.429 24.113 1.00 65.50 153 ASN A C 1
ATOM 1262 O O . ASN A 1 153 ? -10.432 2.730 24.856 1.00 65.50 153 ASN A O 1
ATOM 1266 N N . ASP A 1 154 ? -9.914 4.752 24.029 1.00 54.81 154 ASP A N 1
ATOM 1267 C CA . ASP A 1 154 ? -10.932 5.479 24.803 1.00 54.81 154 ASP A CA 1
ATOM 1268 C C . ASP A 1 154 ? -12.367 5.038 24.444 1.00 54.81 154 ASP A C 1
ATOM 1270 O O . ASP A 1 154 ? -13.244 4.990 25.306 1.00 54.81 154 ASP A O 1
ATOM 1274 N N . GLN A 1 155 ? -12.603 4.598 23.204 1.00 51.62 155 GLN A N 1
ATOM 1275 C CA . GLN A 1 155 ? -13.896 4.082 22.740 1.00 51.62 155 GLN A CA 1
ATOM 1276 C C . GLN A 1 155 ? -14.149 2.620 23.134 1.00 51.62 155 GLN A C 1
ATOM 1278 O O . GLN A 1 155 ? -15.303 2.186 23.185 1.00 51.62 155 GLN A O 1
ATOM 1283 N N . ILE A 1 156 ? -13.099 1.841 23.418 1.00 53.22 156 ILE A N 1
ATOM 1284 C CA . ILE A 1 156 ? -13.236 0.441 23.854 1.00 53.22 156 ILE A CA 1
ATOM 1285 C C . ILE A 1 156 ? -13.717 0.389 25.311 1.00 53.22 156 ILE A C 1
ATOM 1287 O O . ILE A 1 156 ? -14.558 -0.447 25.650 1.00 53.22 156 ILE A O 1
ATOM 1291 N N . LEU A 1 157 ? -13.265 1.325 26.154 1.00 49.47 157 LEU A N 1
ATOM 1292 C CA . LEU A 1 157 ? -13.726 1.437 27.540 1.00 49.47 157 LEU A CA 1
ATOM 1293 C C . LEU A 1 157 ? -15.191 1.887 27.627 1.00 49.47 157 LEU A C 1
ATOM 1295 O O . LEU A 1 157 ? -15.949 1.333 28.418 1.00 49.47 157 LEU A O 1
ATOM 1299 N N . GLU A 1 158 ? -15.640 2.814 26.780 1.00 47.56 158 GLU A N 1
ATOM 1300 C CA . GLU A 1 158 ? -17.036 3.274 26.806 1.00 47.56 158 GLU A CA 1
ATOM 1301 C C . GLU A 1 158 ? -18.018 2.209 26.281 1.00 47.56 158 GLU A C 1
ATOM 1303 O O . GLU A 1 158 ? -19.114 2.042 26.821 1.00 47.56 158 GLU A O 1
ATOM 1308 N N . ARG A 1 159 ? -17.599 1.388 25.305 1.00 50.19 159 ARG A N 1
ATOM 1309 C CA . ARG A 1 159 ? -18.435 0.307 24.753 1.00 50.19 159 ARG A CA 1
ATOM 1310 C C . ARG A 1 159 ? -18.565 -0.910 25.683 1.00 50.19 159 ARG A C 1
ATOM 1312 O O . ARG A 1 159 ? -19.487 -1.704 25.506 1.00 50.19 159 ARG A O 1
ATOM 1319 N N . GLN A 1 160 ? -17.689 -1.053 26.683 1.00 49.31 160 GLN A N 1
ATOM 1320 C CA . GLN A 1 160 ? -17.755 -2.119 27.694 1.00 49.31 160 GLN A CA 1
ATOM 1321 C C . GLN A 1 160 ? -18.412 -1.695 29.024 1.00 49.31 160 GLN A C 1
ATOM 1323 O O . GLN A 1 160 ? -18.690 -2.561 29.853 1.00 49.31 160 GLN A O 1
ATOM 1328 N N . VAL A 1 161 ? -18.702 -0.403 29.238 1.00 48.97 161 VAL A N 1
ATOM 1329 C CA . VAL A 1 161 ? -19.149 0.135 30.545 1.00 48.97 161 VAL A CA 1
ATOM 1330 C C . VAL A 1 161 ? -20.637 0.535 30.587 1.00 48.97 161 VAL A C 1
ATOM 1332 O O . VAL A 1 161 ? -21.096 1.110 31.569 1.00 48.97 161 VAL A O 1
ATOM 1335 N N . LEU A 1 162 ? -21.464 0.150 29.609 1.00 45.66 162 LEU A N 1
ATOM 1336 C CA . LEU A 1 162 ? -22.924 0.241 29.770 1.00 45.66 162 LEU A CA 1
ATOM 1337 C C . LEU A 1 162 ? -23.540 -1.105 30.194 1.00 45.66 162 LEU A C 1
ATOM 1339 O O . LEU A 1 162 ? -23.930 -1.891 29.330 1.00 45.66 162 LEU A O 1
ATOM 1343 N N . PRO A 1 163 ? -23.778 -1.359 31.499 1.00 53.66 163 PRO A N 1
ATOM 1344 C CA . PRO A 1 163 ? -24.872 -2.223 31.920 1.00 53.66 163 PRO A CA 1
ATOM 1345 C C . PRO A 1 163 ? -26.183 -1.437 31.740 1.00 53.66 163 PRO A C 1
ATOM 1347 O O . PRO A 1 163 ? -26.817 -0.996 32.695 1.00 53.66 163 PRO A O 1
ATOM 1350 N N . GLY A 1 164 ? -26.550 -1.187 30.485 1.00 43.72 164 GLY A N 1
ATOM 1351 C CA . GLY A 1 164 ? -27.782 -0.511 30.103 1.00 43.72 164 GLY A CA 1
ATOM 1352 C C . GLY A 1 164 ? -28.811 -1.542 29.680 1.00 43.72 164 GLY A C 1
ATOM 1353 O O . GLY A 1 164 ? -28.762 -2.057 28.568 1.00 43.72 164 GLY A O 1
ATOM 1354 N N . THR A 1 165 ? -29.716 -1.860 30.594 1.00 45.66 165 THR A N 1
ATOM 1355 C CA . THR A 1 165 ? -30.911 -2.676 30.389 1.00 45.66 165 THR A CA 1
ATOM 1356 C C . THR A 1 165 ? -31.580 -2.402 29.039 1.00 45.66 165 THR A C 1
ATOM 1358 O O . THR A 1 165 ? -32.152 -1.338 28.804 1.00 45.66 165 THR A O 1
ATOM 1361 N N . SER A 1 166 ? -31.596 -3.403 28.159 1.00 46.47 166 SER A N 1
ATOM 1362 C CA . SER A 1 166 ? -32.525 -3.461 27.032 1.00 46.47 166 SER A CA 1
ATOM 1363 C C . SER A 1 166 ? -33.939 -3.744 27.554 1.00 46.47 166 SER A C 1
ATOM 1365 O O . SER A 1 166 ? -34.500 -4.823 27.385 1.00 46.47 166 SER A O 1
ATOM 1367 N N . SER A 1 167 ? -34.532 -2.751 28.220 1.00 40.94 167 SER A N 1
ATOM 1368 C CA . SER A 1 167 ? -35.979 -2.683 28.385 1.00 40.94 167 SER A CA 1
ATOM 1369 C C . SER A 1 167 ? -36.566 -2.181 27.072 1.00 40.94 167 SER A C 1
ATOM 1371 O O . SER A 1 167 ? -36.357 -1.032 26.678 1.00 40.94 167 SER A O 1
ATOM 1373 N N . CYS A 1 168 ? -37.301 -3.050 26.383 1.00 40.03 168 CYS A N 1
ATOM 1374 C CA . CYS A 1 168 ? -38.254 -2.629 25.367 1.00 40.03 168 CYS A CA 1
ATOM 1375 C C . CYS A 1 168 ? -39.320 -1.746 26.031 1.00 40.03 168 CYS A C 1
ATOM 1377 O O . CYS A 1 168 ? -40.345 -2.242 26.492 1.00 40.03 168 CYS A O 1
ATOM 1379 N N . SER A 1 169 ? -39.109 -0.431 26.051 1.00 42.91 169 SER A N 1
ATOM 1380 C CA . SER A 1 169 ? -40.207 0.517 26.213 1.00 42.91 169 SER A CA 1
ATOM 1381 C C . SER A 1 169 ? -41.037 0.487 24.935 1.00 42.91 169 SER A C 1
ATOM 1383 O O . SER A 1 169 ? -40.773 1.213 23.978 1.00 42.91 169 SER A O 1
ATOM 1385 N N . GLN A 1 170 ? -42.049 -0.378 24.916 1.00 42.41 170 GLN A N 1
ATOM 1386 C CA . GLN A 1 170 ? -43.203 -0.178 24.056 1.00 42.41 170 GLN A CA 1
ATOM 1387 C C . GLN A 1 170 ? -43.902 1.100 24.525 1.00 42.41 170 GLN A C 1
ATOM 1389 O O . GLN A 1 170 ? -44.633 1.107 25.512 1.00 42.41 170 GLN A O 1
ATOM 1394 N N . ILE A 1 171 ? -43.656 2.197 23.817 1.00 40.78 171 ILE A N 1
ATOM 1395 C CA . ILE A 1 171 ? -44.563 3.337 23.825 1.00 40.78 171 ILE A CA 1
ATOM 1396 C C . ILE A 1 171 ? -45.739 2.927 22.939 1.00 40.78 171 ILE A C 1
ATOM 1398 O O . ILE A 1 171 ? -45.635 2.943 21.714 1.00 40.78 171 ILE A O 1
ATOM 1402 N N . LEU A 1 172 ? -46.851 2.536 23.560 1.00 44.66 172 LEU A N 1
ATOM 1403 C CA . LEU A 1 172 ? -48.155 2.626 22.914 1.00 44.66 172 LEU A CA 1
ATOM 1404 C C . LEU A 1 172 ? -48.790 3.974 23.288 1.00 44.66 172 LEU A C 1
ATOM 1406 O O . LEU A 1 172 ? -48.724 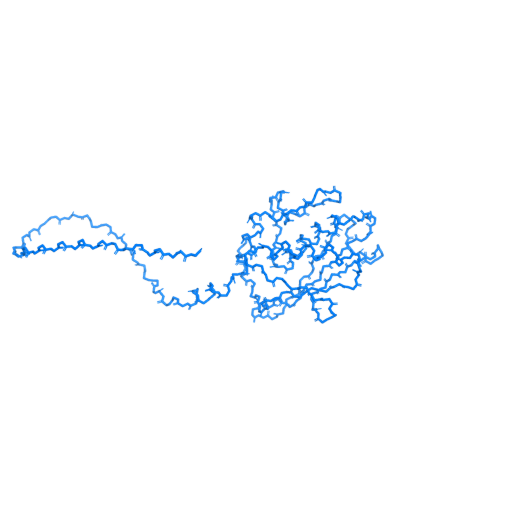4.377 24.453 1.00 44.66 172 LEU A O 1
ATOM 1410 N N . PRO A 1 173 ? -49.400 4.686 22.327 1.00 46.50 173 PRO A N 1
ATOM 1411 C CA . PRO A 1 173 ? -50.102 5.929 22.598 1.00 46.50 173 PRO A CA 1
ATOM 1412 C C . PRO A 1 173 ? -51.402 5.661 23.370 1.00 46.50 173 PRO A C 1
ATOM 1414 O O . PRO A 1 173 ? -52.239 4.862 22.949 1.00 46.50 173 PRO A O 1
ATOM 1417 N N . LEU A 1 174 ? -51.588 6.383 24.481 1.00 41.81 174 LEU A N 1
ATOM 1418 C CA . LEU A 1 174 ? -52.891 6.548 25.124 1.00 41.81 174 LEU A CA 1
ATOM 1419 C C . LEU A 1 174 ? -53.848 7.210 24.121 1.00 41.81 174 LEU A C 1
ATOM 1421 O O . LEU A 1 174 ? -53.703 8.391 23.807 1.00 41.81 174 LEU A O 1
ATOM 1425 N N . SER A 1 175 ? -54.858 6.470 23.668 1.00 47.06 175 SER A N 1
ATOM 1426 C CA . SER A 1 175 ? -56.094 7.056 23.153 1.00 47.06 175 SER A CA 1
ATOM 1427 C C . SER A 1 175 ? -57.213 6.796 24.161 1.00 47.06 175 SER A C 1
ATOM 1429 O O . SER A 1 175 ? -57.654 5.677 24.386 1.00 47.06 175 SER A O 1
ATOM 1431 N N . THR A 1 176 ? -57.576 7.878 24.848 1.00 47.22 176 THR A N 1
ATOM 1432 C CA . THR A 1 176 ? -58.950 8.322 25.115 1.00 47.22 176 THR A CA 1
ATOM 1433 C C . THR A 1 176 ? -60.056 7.260 25.161 1.00 47.22 176 THR A C 1
ATOM 1435 O O . THR A 1 176 ? -60.641 6.938 24.130 1.00 47.22 176 THR A O 1
ATOM 1438 N N . VAL A 1 177 ? -60.491 6.904 26.372 1.00 44.78 177 VAL A N 1
ATOM 1439 C CA . VAL A 1 177 ? -61.923 6.769 26.674 1.00 44.78 177 VAL A CA 1
ATOM 1440 C C . VAL A 1 177 ? -62.196 7.500 27.984 1.00 44.78 177 VAL A C 1
ATOM 1442 O O . VAL A 1 177 ? -61.532 7.289 28.995 1.00 44.78 177 VAL A O 1
ATOM 1445 N N . TRP A 1 178 ? -63.131 8.436 27.893 1.00 40.66 178 TRP A N 1
ATOM 1446 C CA . TRP A 1 178 ? -63.650 9.265 28.965 1.00 40.66 178 TRP A CA 1
ATOM 1447 C C . TRP A 1 178 ? -64.581 8.450 29.865 1.00 40.66 178 TRP A C 1
ATOM 1449 O O . TRP A 1 178 ? -65.344 7.628 29.364 1.00 40.66 178 TRP A O 1
ATOM 1459 N N . GLY A 1 179 ? -64.571 8.734 31.166 1.00 39.78 179 GLY A N 1
ATOM 1460 C CA . GLY A 1 179 ? -65.564 8.208 32.097 1.00 39.78 179 GLY A CA 1
ATOM 1461 C C . GLY A 1 179 ? -65.177 8.418 33.555 1.00 39.78 179 GLY A C 1
ATOM 1462 O O . GLY A 1 179 ? -64.512 7.578 34.142 1.00 39.78 179 GLY A O 1
ATOM 1463 N N . ASP A 1 180 ? -65.650 9.535 34.098 1.00 41.19 180 ASP A N 1
ATOM 1464 C CA . ASP A 1 180 ? -66.011 9.741 35.503 1.00 41.19 180 ASP A CA 1
ATOM 1465 C C . ASP A 1 180 ? -64.922 10.055 36.548 1.00 41.19 180 ASP A C 1
ATOM 1467 O O . ASP A 1 180 ? -64.270 9.211 37.150 1.00 41.19 180 ASP A O 1
ATOM 1471 N N . ALA A 1 181 ? -64.854 11.366 36.810 1.00 48.69 181 ALA A N 1
ATOM 1472 C CA . ALA A 1 181 ? -64.924 11.985 38.132 1.00 48.69 181 ALA A CA 1
ATOM 1473 C C . ALA A 1 181 ? -63.977 11.467 39.228 1.00 48.69 181 ALA A C 1
ATOM 1475 O O . ALA A 1 181 ? -64.341 10.627 40.045 1.00 48.69 181 ALA A O 1
ATOM 1476 N N . CYS A 1 182 ? -62.844 12.156 39.401 1.00 38.91 182 CYS A N 1
ATOM 1477 C CA . CYS A 1 182 ? -62.315 12.349 40.746 1.00 38.91 182 CYS A CA 1
ATOM 1478 C C . CYS A 1 182 ? -61.719 13.751 40.932 1.00 38.91 182 CYS A C 1
ATOM 1480 O O . CYS A 1 182 ? -60.708 14.142 40.356 1.00 38.91 182 CYS A O 1
ATOM 1482 N N . LEU A 1 183 ? -62.460 14.494 41.740 1.00 45.78 183 LEU A N 1
ATOM 1483 C CA . LEU A 1 183 ? -62.204 15.755 42.412 1.00 45.78 183 LEU A CA 1
ATOM 1484 C C . LEU A 1 183 ? -60.839 15.822 43.144 1.00 45.78 183 LEU A C 1
ATOM 1486 O O . LEU A 1 183 ? -60.462 14.872 43.822 1.00 45.78 183 LEU A O 1
ATOM 1490 N N . ILE A 1 184 ? -60.253 17.033 43.119 1.00 45.62 184 ILE A N 1
ATOM 1491 C CA . ILE A 1 184 ? -59.447 17.712 44.168 1.00 45.62 184 ILE A CA 1
ATOM 1492 C C . ILE A 1 184 ? -57.909 17.785 44.015 1.00 45.62 184 ILE A C 1
ATOM 1494 O O . ILE A 1 184 ? -57.210 16.788 43.891 1.00 45.62 184 ILE A O 1
ATOM 1498 N N . CYS A 1 185 ? -57.441 19.032 44.219 1.00 34.56 185 CYS A N 1
ATOM 1499 C CA . CYS A 1 185 ? -56.097 19.525 44.570 1.00 34.56 185 CYS A CA 1
ATOM 1500 C C . CYS A 1 185 ? -55.022 19.487 43.473 1.00 34.56 185 CYS A C 1
ATOM 1502 O O . CYS A 1 185 ? -54.777 18.471 42.855 1.00 34.56 185 CYS A O 1
ATOM 1504 N N . GLY A 1 186 ? -54.261 20.543 43.205 1.00 37.94 186 GLY A N 1
ATOM 1505 C CA . GLY A 1 186 ? -54.095 21.830 43.868 1.00 37.94 186 GLY A CA 1
ATOM 1506 C C . GLY A 1 186 ? -52.821 22.472 43.309 1.00 37.94 186 GLY A C 1
ATOM 1507 O O . GLY A 1 186 ? -51.854 21.779 43.011 1.00 37.94 186 GLY A O 1
ATOM 1508 N N . LEU A 1 187 ? -52.871 23.789 43.121 1.00 47.53 187 LEU A N 1
ATOM 1509 C CA . LEU A 1 187 ? -51.769 24.687 42.766 1.00 47.53 187 LEU A CA 1
ATOM 1510 C C . LEU A 1 187 ? -50.397 24.280 43.331 1.00 47.53 187 LEU A C 1
ATOM 1512 O O . LEU A 1 187 ? -50.294 24.070 44.534 1.00 47.53 187 LEU A O 1
ATOM 1516 N N . LEU A 1 188 ? -49.343 24.370 42.508 1.00 46.25 188 LEU A N 1
ATOM 1517 C CA . LEU A 1 188 ? -48.083 25.032 42.879 1.00 46.25 188 LEU A CA 1
ATOM 1518 C C . LEU A 1 188 ? -47.218 25.328 41.639 1.00 46.25 188 LEU A C 1
ATOM 1520 O O . LEU A 1 188 ? -46.837 24.446 40.876 1.00 46.25 188 LEU A O 1
ATOM 1524 N N . MET A 1 189 ? -46.927 26.617 41.465 1.00 47.31 189 MET A N 1
ATOM 1525 C CA . MET A 1 189 ? -45.946 27.172 40.535 1.00 47.31 189 MET A CA 1
ATOM 1526 C C . MET A 1 189 ? -44.519 26.895 41.018 1.00 47.31 189 MET A C 1
ATOM 1528 O O . MET A 1 189 ? -44.245 27.064 42.203 1.00 47.31 189 MET A O 1
ATOM 1532 N N . ALA A 1 190 ? -43.585 26.634 40.100 1.00 48.56 190 ALA A N 1
ATOM 1533 C CA . ALA A 1 190 ? -42.177 26.976 40.306 1.00 48.56 190 ALA A CA 1
ATOM 1534 C C . ALA A 1 190 ? -41.450 27.175 38.967 1.00 48.56 190 ALA A C 1
ATOM 1536 O O . ALA A 1 190 ? -41.070 26.234 38.276 1.00 48.56 190 ALA A O 1
ATOM 1537 N N . PHE A 1 191 ? -41.241 28.448 38.634 1.00 45.53 191 PHE A N 1
ATOM 1538 C CA . PHE A 1 191 ? -40.208 28.914 37.716 1.00 45.53 191 PHE A CA 1
ATOM 1539 C C . PHE A 1 191 ? -38.827 28.446 38.200 1.00 45.53 191 PHE A C 1
ATOM 1541 O O . PHE A 1 191 ? -38.476 28.667 39.357 1.00 45.53 191 PHE A O 1
ATOM 1548 N N . CYS A 1 192 ? -37.987 27.938 37.299 1.00 42.88 192 CYS A N 1
ATOM 1549 C CA . CYS A 1 192 ? -36.536 28.009 37.466 1.00 42.88 192 CYS A CA 1
ATOM 1550 C C . CYS A 1 192 ? -35.872 28.351 36.129 1.00 42.88 192 CYS A C 1
ATOM 1552 O O . CYS A 1 192 ? -35.468 27.492 35.352 1.00 42.88 192 CYS A O 1
ATOM 1554 N N . PHE A 1 193 ? -35.737 29.655 35.893 1.00 47.06 193 PHE A N 1
ATOM 1555 C CA . PHE A 1 193 ? -34.666 30.221 35.080 1.00 47.06 193 PHE A CA 1
ATOM 1556 C C . PHE A 1 193 ? -33.347 30.046 35.847 1.00 47.06 193 PHE A C 1
ATOM 1558 O O . PHE A 1 193 ? -33.228 30.547 36.967 1.00 47.06 193 PHE A O 1
ATOM 1565 N N . ARG A 1 194 ? -32.309 29.459 35.237 1.00 49.16 194 ARG A N 1
ATOM 1566 C CA . ARG A 1 194 ? -30.933 29.823 35.606 1.00 49.16 194 ARG A CA 1
ATOM 1567 C C . ARG A 1 194 ? -30.010 29.885 34.394 1.00 49.16 194 ARG A C 1
ATOM 1569 O O . ARG A 1 194 ? -29.841 28.948 33.629 1.00 49.16 194 ARG A O 1
ATOM 1576 N N . LYS A 1 195 ? -29.455 31.084 34.272 1.00 46.50 195 LYS A N 1
ATOM 1577 C CA . LYS A 1 195 ? -28.573 31.658 33.263 1.00 46.50 195 LYS A CA 1
ATOM 1578 C C . LYS A 1 195 ? -27.105 31.331 33.603 1.00 46.50 195 LYS A C 1
ATOM 1580 O O . LYS A 1 195 ? -26.742 31.399 34.773 1.00 46.50 195 LYS A O 1
ATOM 1585 N N . ASN A 1 196 ? -26.277 31.231 32.557 1.00 40.78 196 ASN A N 1
ATOM 1586 C CA . ASN A 1 196 ? -24.911 31.786 32.448 1.00 40.78 196 ASN A CA 1
ATOM 1587 C C . ASN A 1 196 ? -23.730 31.120 33.200 1.00 40.78 196 ASN A C 1
ATOM 1589 O O . ASN A 1 196 ? -23.676 31.157 34.423 1.00 40.78 196 ASN A O 1
ATOM 1593 N N . ARG A 1 197 ? -22.649 30.747 32.494 1.00 52.81 197 ARG A N 1
ATOM 1594 C CA . ARG A 1 197 ? -21.566 31.656 32.042 1.00 52.81 197 ARG A CA 1
ATOM 1595 C C . ARG A 1 197 ? -20.457 30.888 31.308 1.00 52.81 197 ARG A C 1
ATOM 1597 O O . ARG A 1 197 ? -19.909 29.919 31.819 1.00 52.81 197 ARG A O 1
ATOM 1604 N N . SER A 1 198 ? -20.075 31.436 30.162 1.00 52.88 198 SER A N 1
ATOM 1605 C CA . SER A 1 198 ? -18.806 31.250 29.459 1.00 52.88 198 SER A CA 1
ATOM 1606 C C . SER A 1 198 ? -17.597 31.641 30.326 1.00 52.88 198 SER A C 1
ATOM 1608 O O . SER A 1 198 ? -17.621 32.673 31.003 1.00 52.88 198 SER A O 1
ATOM 1610 N N . ARG A 1 199 ? -16.511 30.859 30.256 1.00 59.50 199 ARG A N 1
ATOM 1611 C CA . ARG A 1 199 ? -15.172 31.245 30.730 1.00 59.50 199 ARG A CA 1
ATOM 1612 C C . ARG A 1 199 ? -14.259 31.504 29.533 1.00 59.50 199 ARG A C 1
ATOM 1614 O O . ARG A 1 199 ? -13.996 30.602 28.749 1.00 59.50 199 ARG A O 1
ATOM 1621 N N . LEU A 1 200 ? -13.773 32.741 29.456 1.00 54.31 200 LEU A N 1
ATOM 1622 C CA . LEU A 1 200 ? -12.587 33.152 28.710 1.00 54.31 200 LEU A CA 1
ATOM 1623 C C . LEU A 1 200 ? -11.334 32.458 29.269 1.00 54.31 200 LEU A C 1
ATOM 1625 O O . LEU A 1 200 ? -11.176 32.369 30.490 1.00 54.31 200 LEU A O 1
ATOM 1629 N N . ARG A 1 201 ? -10.409 32.080 28.384 1.00 57.25 201 ARG A N 1
ATOM 1630 C CA . ARG A 1 201 ? -8.971 32.046 28.669 1.00 57.25 201 ARG A CA 1
ATOM 1631 C C . ARG A 1 201 ? -8.229 32.710 27.513 1.00 57.25 201 ARG A C 1
ATOM 1633 O O . ARG A 1 201 ? -8.286 32.246 26.384 1.00 57.25 201 ARG A O 1
ATOM 1640 N N . THR A 1 202 ? -7.585 33.816 27.846 1.00 67.38 202 THR A N 1
ATOM 1641 C CA . THR A 1 202 ? -6.458 34.428 27.144 1.00 67.38 202 THR A CA 1
ATOM 1642 C C . THR A 1 202 ? -5.203 33.588 27.358 1.00 67.38 202 THR A C 1
ATOM 1644 O O . THR A 1 202 ? -4.946 33.212 28.503 1.00 67.38 202 THR A O 1
ATOM 1647 N N . PHE A 1 203 ? -4.439 33.352 26.295 1.00 62.97 203 PHE A N 1
ATOM 1648 C CA . PHE A 1 203 ? -3.019 33.695 26.156 1.00 62.97 203 PHE A CA 1
ATOM 1649 C C . PHE A 1 203 ? -2.705 33.806 24.664 1.00 62.97 203 PHE A C 1
ATOM 1651 O O . PHE A 1 203 ? -3.307 33.022 23.898 1.00 62.97 203 PHE A O 1
#

Mean predicted aligned error: 13.93 Å

pLDDT: mean 75.68, std 21.5, range [34.56, 98.0]

Secondary structure (DSSP, 8-state):
--PPP-B---SS-EEE---HHHHHHHHHHHHHHHTSTT---EE--STT-SEEEEEEPTTT--S-TT--EEEEEEEETTTTEEEEEEEEEE-TT----HHHHHHHHHHHHHHHTTPPPPS-TTSTT-S---TTPPPP---HHHHHHHHHHS--HHHHHHHHS------------------------------------------

Nearest PDB structures (foldseek):
  2jt6-assembly1_A  TM=7.462E-01  e=1.147E-06  Homo sapiens
  1cxv-assembly2_B  TM=7.178E-01  e=2.140E-06  Mus musculus
  4jpa-assembly1_A  TM=7.216E-01  e=1.227E-05  Homo sapiens
  3i7g-assembly1_A  TM=7.122E-01  e=1.575E-05  Homo sapiens
  5th6-assembly4_D  TM=6.798E-01  e=1.390E-05  Homo sapiens

Sequence (203 aa):
MRQKPLYWAQQSVGIATEQDELKAPLWVAIQEWNEVECGQLRLHWDSASENRVHLRSPADWKYSQNVLAMTTQVYFGNPHIYRNATIEVNQKNHLWTFVDYKNVLLHELGHVLGLEHSDNLLAVMHPNGQLGDEERFLLEEDRNAYCELHPLNDQILERQVLPGTSSCSQILPLSTVWGDACLICGLLMAFCFRKNRSRLRTF

Foldseek 3Di:
DDDDQAPAPDLEQEEEEPDPLLPVLLVVLLVQQCVQPLRHYDYDHDPPHQEYEEEDDLVRDPDDLQQQKDKDWDFDDPVTHTDYIYIYGYPNVDDDDSLNSNLSSNQNVLVRLVDAADPDPLASSHRDDDHPDDRHHHDPVSSVVSCVSRPDPVVVVVVPPDPDDPDPPPDDDDDDDDDDDDDDDDDDDDDDDDDDDDDDDDD